Protein AF-A0A7S2LJL0-F1 (afdb_monomer_lite)

Organism: NCBI:txid163516

Sequence (206 aa):
KNEKEADAAIKISSKKSSSSFGRLFRKSRRASNSTKTARKYQDNTVSSTATSTNTAASGSNVRMTDKQALDALLSAERIEEVVGMMMEYPLSAAVQGRACHRLIDLSHSSRHAEDSDEQQESLVRDIGGVRLIVAAMRNFADSEYVQKCACWVLYSFSYKSQLNRHEIISVSGINAIMASIKGHENNENILVSAFGALQNLAYRND

Radius of gyration: 19.78 Å; chains: 1; bounding box: 53×37×69 Å

Structure (mmCIF, N/CA/C/O backbone):
data_AF-A0A7S2LJL0-F1
#
_entry.id   AF-A0A7S2LJL0-F1
#
loop_
_atom_site.group_PDB
_atom_site.id
_atom_site.type_symbol
_atom_site.label_atom_id
_atom_site.label_alt_id
_atom_site.label_comp_id
_atom_site.label_asym_id
_atom_site.label_entity_id
_atom_site.label_seq_id
_atom_site.pdbx_PDB_ins_code
_atom_site.Cartn_x
_atom_site.Cartn_y
_atom_site.Cartn_z
_atom_site.occupancy
_atom_site.B_iso_or_equiv
_atom_site.auth_seq_id
_atom_site.auth_comp_id
_atom_site.auth_asym_id
_atom_site.auth_atom_id
_atom_site.pdbx_PDB_model_num
ATOM 1 N N . LYS A 1 1 ? 34.272 6.780 -39.621 1.00 47.66 1 LYS A N 1
ATOM 2 C CA . LYS A 1 1 ? 33.532 7.997 -39.196 1.00 47.66 1 LYS A CA 1
ATOM 3 C C . LYS A 1 1 ? 32.179 7.690 -38.537 1.00 47.66 1 LYS A C 1
ATOM 5 O O . LYS A 1 1 ? 31.645 8.602 -37.933 1.00 47.66 1 LYS A O 1
ATOM 10 N N . ASN A 1 2 ? 31.698 6.437 -38.529 1.00 42.38 2 ASN A N 1
ATOM 11 C CA . ASN A 1 2 ? 30.319 6.116 -38.126 1.00 42.38 2 ASN A CA 1
ATOM 12 C C . ASN A 1 2 ? 30.173 5.418 -36.755 1.00 42.38 2 ASN A C 1
ATOM 14 O O . ASN A 1 2 ? 29.065 5.056 -36.393 1.00 42.38 2 ASN A O 1
ATOM 18 N N . GLU A 1 3 ? 31.244 5.250 -35.970 1.00 37.00 3 GLU A N 1
ATOM 19 C CA . GLU A 1 3 ? 31.142 4.713 -34.593 1.00 37.00 3 GLU A CA 1
ATOM 20 C C . GLU A 1 3 ? 31.111 5.806 -33.515 1.00 37.00 3 GLU A C 1
ATOM 22 O O . GLU A 1 3 ? 30.545 5.606 -32.448 1.00 37.00 3 GLU A O 1
ATOM 27 N N . LYS A 1 4 ? 31.635 7.008 -33.795 1.00 45.31 4 LYS A N 1
ATOM 28 C CA . LYS A 1 4 ? 31.638 8.112 -32.815 1.00 45.31 4 LYS A CA 1
ATOM 29 C C . LYS A 1 4 ? 30.307 8.869 -32.715 1.00 45.31 4 LYS A C 1
ATOM 31 O O . LYS A 1 4 ? 30.102 9.583 -31.739 1.00 45.31 4 LYS A O 1
ATOM 36 N N . GLU A 1 5 ? 29.405 8.712 -33.685 1.00 39.12 5 GLU A N 1
ATOM 37 C CA . GLU A 1 5 ? 28.068 9.329 -33.650 1.00 39.12 5 GLU A CA 1
ATOM 38 C C . GLU A 1 5 ? 27.032 8.465 -32.907 1.00 39.12 5 GLU A C 1
ATOM 40 O O . GLU A 1 5 ? 26.109 9.014 -32.308 1.00 39.12 5 GLU A O 1
ATOM 45 N N . ALA A 1 6 ? 27.227 7.141 -32.831 1.00 39.53 6 ALA A N 1
ATOM 46 C CA . ALA A 1 6 ? 26.365 6.253 -32.044 1.00 39.53 6 ALA A CA 1
ATOM 47 C C . ALA A 1 6 ? 26.557 6.455 -30.525 1.00 39.53 6 ALA A C 1
ATOM 49 O O . ALA A 1 6 ? 25.582 6.546 -29.777 1.00 39.53 6 ALA A O 1
ATOM 50 N N . ASP A 1 7 ? 27.800 6.657 -30.075 1.00 37.31 7 ASP A N 1
ATOM 51 C CA . ASP A 1 7 ? 28.107 6.941 -28.665 1.00 37.31 7 ASP A CA 1
ATOM 52 C C . ASP A 1 7 ? 27.623 8.325 -28.199 1.00 37.31 7 ASP A C 1
ATOM 54 O O . ASP A 1 7 ? 27.322 8.529 -27.018 1.00 37.31 7 ASP A O 1
ATOM 58 N N . ALA A 1 8 ? 27.486 9.287 -29.118 1.00 40.69 8 ALA A N 1
ATOM 59 C CA . ALA A 1 8 ? 26.924 10.598 -28.805 1.00 40.69 8 ALA A CA 1
ATOM 60 C C . ALA A 1 8 ? 25.399 10.538 -28.583 1.00 40.69 8 ALA A C 1
ATOM 62 O O . ALA A 1 8 ? 24.879 11.275 -27.742 1.00 40.69 8 ALA A O 1
ATOM 63 N N . ALA A 1 9 ? 24.692 9.625 -29.259 1.00 36.72 9 ALA A N 1
ATOM 64 C CA . ALA A 1 9 ? 23.254 9.419 -29.071 1.00 36.72 9 ALA A CA 1
ATOM 65 C C . ALA A 1 9 ? 22.930 8.690 -27.750 1.00 36.72 9 ALA A C 1
ATOM 67 O O . ALA A 1 9 ? 21.958 9.032 -27.074 1.00 36.72 9 ALA A O 1
ATOM 68 N N . ILE A 1 10 ? 23.787 7.761 -27.311 1.00 39.12 10 ILE A N 1
ATOM 69 C CA . ILE A 1 10 ? 23.605 7.025 -26.045 1.00 39.12 10 ILE A CA 1
ATOM 70 C C . ILE A 1 10 ? 23.859 7.932 -24.825 1.00 39.12 10 ILE A C 1
ATOM 72 O O . ILE A 1 10 ? 23.203 7.800 -23.788 1.00 39.12 10 ILE A O 1
ATOM 76 N N . LYS A 1 11 ? 24.726 8.944 -24.954 1.00 34.12 11 LYS A N 1
ATOM 77 C CA . LYS A 1 11 ? 25.055 9.870 -23.854 1.00 34.12 11 LYS A CA 1
ATOM 78 C C . LYS A 1 11 ? 24.004 10.959 -23.591 1.00 34.12 11 LYS A C 1
ATOM 80 O O . LYS A 1 11 ? 24.077 11.637 -22.565 1.00 34.12 11 LYS A O 1
ATOM 85 N N . ILE A 1 12 ? 23.006 11.115 -24.466 1.00 35.81 12 ILE A N 1
ATOM 86 C CA . ILE A 1 12 ? 21.887 12.056 -24.264 1.00 35.81 12 ILE A CA 1
ATOM 87 C C . ILE A 1 12 ? 20.729 11.400 -23.479 1.00 35.81 12 ILE A C 1
ATOM 89 O O . ILE A 1 12 ? 19.965 12.107 -22.824 1.00 35.81 12 ILE A O 1
ATOM 93 N N . SER A 1 13 ? 20.667 10.063 -23.416 1.00 34.38 13 SER A N 1
ATOM 94 C CA . SER A 1 13 ? 19.657 9.316 -22.641 1.00 34.38 13 SER A CA 1
ATOM 95 C C . SER A 1 13 ? 19.991 9.178 -21.140 1.00 34.38 13 SER A C 1
ATOM 97 O O . SER A 1 13 ? 19.104 8.997 -20.309 1.00 34.38 13 SER A O 1
ATOM 99 N N . SER A 1 14 ? 21.258 9.352 -20.729 1.00 31.39 14 SER A N 1
ATOM 100 C CA . SER A 1 14 ? 21.680 9.150 -19.326 1.00 31.39 14 SER A CA 1
ATOM 101 C C . SER A 1 14 ? 21.590 10.394 -18.426 1.00 31.39 14 SER A C 1
ATOM 103 O O . SER A 1 14 ? 22.076 10.382 -17.287 1.00 31.39 14 SER A O 1
ATOM 105 N N . LYS A 1 15 ? 20.970 11.491 -18.880 1.00 32.19 15 LYS A N 1
ATOM 106 C CA . LYS A 1 15 ? 20.625 12.590 -17.971 1.00 32.19 15 LYS A CA 1
ATOM 107 C C . LYS A 1 15 ? 19.438 12.145 -17.135 1.00 32.19 15 LYS A C 1
ATOM 109 O O . LYS A 1 15 ? 18.298 12.335 -17.544 1.00 32.19 15 LYS A O 1
ATOM 114 N N . LYS A 1 16 ? 19.747 11.567 -15.964 1.00 41.00 16 LYS A N 1
ATOM 115 C CA . LYS A 1 16 ? 18.849 11.355 -14.819 1.00 41.00 16 LYS A CA 1
ATOM 116 C C . LYS A 1 16 ? 17.697 12.354 -14.897 1.00 41.00 16 LYS A C 1
ATOM 118 O O . LYS A 1 16 ? 17.865 13.528 -14.550 1.00 41.00 16 LYS A O 1
ATOM 123 N N . SER A 1 17 ? 16.548 11.876 -15.376 1.00 35.47 17 SER A N 1
ATOM 124 C CA . SER A 1 17 ? 15.266 12.543 -15.217 1.00 35.47 17 SER A CA 1
ATOM 125 C C . SER A 1 17 ? 15.051 12.643 -13.714 1.00 35.47 17 SER A C 1
ATOM 127 O O . SER A 1 17 ? 14.511 11.755 -13.064 1.00 35.47 17 SER A O 1
ATOM 129 N N . SER A 1 18 ? 15.578 13.713 -13.120 1.00 41.94 18 SER A N 1
ATOM 130 C CA . SER A 1 18 ? 15.132 14.195 -11.825 1.00 41.94 18 SER A CA 1
ATOM 131 C C . SER A 1 18 ? 13.698 14.643 -12.061 1.00 41.94 18 SER A C 1
ATOM 133 O O . SER A 1 18 ? 13.436 15.806 -12.389 1.00 41.94 18 SER A O 1
ATOM 135 N N . SER A 1 19 ? 12.792 13.662 -12.040 1.00 42.19 19 SER A N 1
ATOM 136 C CA . SER A 1 19 ? 11.413 13.822 -12.464 1.00 42.19 19 SER A CA 1
ATOM 137 C C . SER A 1 19 ? 10.851 15.058 -11.774 1.00 42.19 19 SER A C 1
ATOM 139 O O . SER A 1 19 ? 11.074 15.294 -10.581 1.00 42.19 19 SER A O 1
ATOM 141 N N . SER A 1 20 ? 10.190 15.915 -12.548 1.00 38.25 20 SER A N 1
ATOM 142 C CA . SER A 1 20 ? 9.528 17.117 -12.030 1.00 38.25 20 SER A CA 1
ATOM 143 C C . SER A 1 20 ? 8.669 16.786 -10.793 1.00 38.25 20 SER A C 1
ATOM 145 O O . SER A 1 20 ? 8.631 17.546 -9.826 1.00 38.25 20 SER A O 1
ATOM 147 N N . PHE A 1 21 ? 8.130 15.562 -10.754 1.00 41.09 21 PHE A N 1
ATOM 148 C CA . PHE A 1 21 ? 7.442 14.939 -9.625 1.00 41.09 21 PHE A CA 1
ATOM 149 C C . PHE A 1 21 ? 8.285 14.842 -8.348 1.00 41.09 21 PHE A C 1
ATOM 151 O O . PHE A 1 21 ? 7.855 15.322 -7.301 1.00 41.09 21 PHE A O 1
ATOM 158 N N . GLY A 1 22 ? 9.518 14.326 -8.404 1.00 38.66 22 GLY A N 1
ATOM 159 C CA . GLY A 1 22 ? 10.413 14.301 -7.240 1.00 38.66 22 GLY A CA 1
ATOM 160 C C . GLY A 1 22 ? 10.692 15.698 -6.667 1.00 38.66 22 GLY A C 1
ATOM 161 O O . GLY A 1 22 ? 10.871 15.851 -5.457 1.00 38.66 22 GLY A O 1
ATOM 162 N N . ARG A 1 23 ? 10.673 16.742 -7.510 1.00 41.75 23 ARG A N 1
ATOM 163 C CA . ARG A 1 23 ? 10.793 18.149 -7.086 1.00 41.75 23 ARG A CA 1
ATOM 164 C C . ARG A 1 23 ? 9.495 18.712 -6.499 1.00 41.75 23 ARG A C 1
ATOM 166 O O . ARG A 1 23 ? 9.577 19.373 -5.464 1.00 41.75 23 ARG A O 1
ATOM 173 N N . LEU A 1 24 ? 8.332 18.414 -7.082 1.00 37.72 24 LEU A N 1
ATOM 174 C CA . LEU A 1 24 ? 7.013 18.776 -6.538 1.00 37.72 24 LEU A CA 1
ATOM 175 C C . LEU A 1 24 ? 6.818 18.205 -5.123 1.00 37.72 24 LEU A C 1
ATOM 177 O O . LEU A 1 24 ? 6.495 18.942 -4.189 1.00 37.72 24 LEU A O 1
ATOM 181 N N . PHE A 1 25 ? 7.163 16.932 -4.917 1.00 42.53 25 PHE A N 1
ATOM 182 C CA . PHE A 1 25 ? 7.053 16.289 -3.606 1.00 42.53 25 PHE A CA 1
ATOM 183 C C . PHE A 1 25 ? 8.175 16.685 -2.630 1.00 42.53 25 PHE A C 1
ATOM 185 O O . PHE A 1 25 ? 7.912 16.807 -1.434 1.00 42.53 25 PHE A O 1
ATOM 192 N N . ARG A 1 26 ? 9.401 17.002 -3.092 1.00 42.88 26 ARG A N 1
ATOM 193 C CA . ARG A 1 26 ? 10.437 17.628 -2.231 1.00 42.88 26 ARG A CA 1
ATOM 194 C C . ARG A 1 26 ? 10.006 19.004 -1.718 1.00 42.88 26 ARG A C 1
ATOM 196 O O . ARG A 1 26 ? 10.300 19.332 -0.569 1.00 42.88 26 ARG A O 1
ATOM 203 N N . LYS A 1 27 ? 9.302 19.795 -2.538 1.00 34.31 27 LYS A N 1
ATOM 204 C CA . LYS A 1 27 ? 8.765 21.105 -2.136 1.00 34.31 27 LYS A CA 1
ATOM 205 C C . LYS A 1 27 ? 7.639 20.940 -1.108 1.00 34.31 27 LYS A C 1
ATOM 207 O O . LYS A 1 27 ? 7.653 21.634 -0.095 1.00 34.31 27 LYS A O 1
ATOM 212 N N . SER A 1 28 ? 6.775 19.933 -1.280 1.00 33.66 28 SER A N 1
ATOM 213 C CA . SER A 1 28 ? 5.787 19.535 -0.263 1.00 33.66 28 SER A CA 1
ATOM 214 C C . SER A 1 28 ? 6.431 18.995 1.025 1.00 33.66 28 SER A C 1
ATOM 216 O O . SER A 1 28 ? 5.872 19.170 2.104 1.00 33.66 28 SER A O 1
ATOM 218 N N . ARG A 1 29 ? 7.631 18.394 0.958 1.00 36.72 29 ARG A N 1
ATOM 219 C CA . ARG A 1 29 ? 8.386 17.881 2.122 1.00 36.72 29 ARG A CA 1
ATOM 220 C C . ARG A 1 29 ? 8.845 18.987 3.078 1.00 36.72 29 ARG A C 1
ATOM 222 O O . ARG A 1 29 ? 8.837 18.765 4.281 1.00 36.72 29 ARG A O 1
ATOM 229 N N . ARG A 1 30 ? 9.186 20.184 2.573 1.00 34.38 30 ARG A N 1
ATOM 230 C CA . ARG A 1 30 ? 9.491 21.361 3.423 1.00 34.38 30 ARG A CA 1
ATOM 231 C C . ARG A 1 30 ? 8.250 21.934 4.120 1.00 34.38 30 ARG A C 1
ATOM 233 O O . ARG A 1 30 ? 8.399 22.583 5.146 1.00 34.38 30 ARG A O 1
ATOM 240 N N . ALA A 1 31 ? 7.052 21.672 3.594 1.00 34.25 31 ALA A N 1
ATOM 241 C CA . ALA A 1 31 ? 5.780 22.055 4.213 1.00 34.25 31 ALA A CA 1
ATOM 242 C C . ALA A 1 31 ? 5.161 20.935 5.079 1.00 34.25 31 ALA A C 1
ATOM 244 O O . ALA A 1 31 ? 4.268 21.196 5.889 1.00 34.25 31 ALA A O 1
ATOM 245 N N . SER A 1 32 ? 5.635 19.691 4.933 1.00 37.81 32 SER A N 1
AT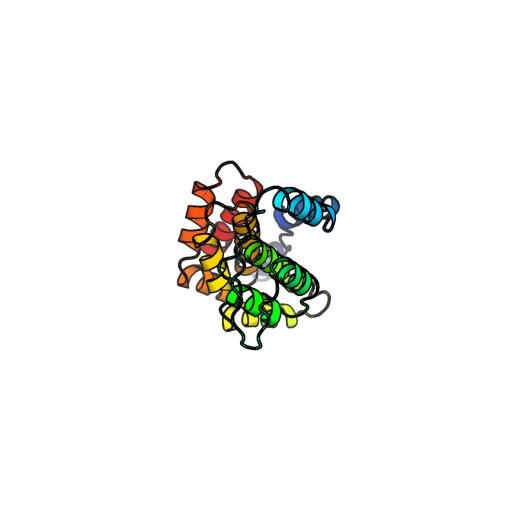OM 246 C CA . SER A 1 32 ? 5.142 18.530 5.672 1.00 37.81 32 SER A CA 1
ATOM 247 C C . SER A 1 32 ? 5.665 18.543 7.104 1.00 37.81 32 SER A C 1
ATOM 249 O O . SER A 1 32 ? 6.680 17.937 7.446 1.00 37.81 32 SER A O 1
ATOM 251 N N . ASN A 1 33 ? 4.918 19.240 7.956 1.00 37.81 33 ASN A N 1
ATOM 252 C CA . ASN A 1 33 ? 4.920 19.062 9.397 1.00 37.81 33 ASN A CA 1
ATOM 253 C C . ASN A 1 33 ? 4.560 17.601 9.737 1.00 37.81 33 ASN A C 1
ATOM 255 O O . ASN A 1 33 ? 3.412 17.313 10.069 1.00 37.81 33 ASN A O 1
ATOM 259 N N . SER A 1 34 ? 5.541 16.694 9.685 1.00 39.59 34 SER A N 1
ATOM 260 C CA . SER A 1 34 ? 5.428 15.273 10.068 1.00 39.59 34 SER A CA 1
ATOM 261 C C . SER A 1 34 ? 4.751 15.074 11.442 1.00 39.59 34 SER A C 1
ATOM 263 O O . SER A 1 34 ? 4.084 14.073 11.682 1.00 39.59 34 SER A O 1
ATOM 265 N N . THR A 1 35 ? 4.818 16.089 12.312 1.00 42.12 35 THR A N 1
ATOM 266 C CA . THR A 1 35 ? 4.188 16.129 13.638 1.00 42.12 35 THR A CA 1
ATOM 267 C C . THR A 1 35 ? 2.813 16.816 13.693 1.00 42.12 35 THR A C 1
ATOM 269 O O . THR A 1 35 ? 2.033 16.509 14.593 1.00 42.12 35 THR A O 1
ATOM 272 N N . LYS A 1 36 ? 2.455 17.720 12.762 1.00 36.50 36 LYS A N 1
ATOM 273 C CA . LYS A 1 36 ? 1.156 18.438 12.810 1.00 36.50 36 LYS A CA 1
ATOM 274 C C . LYS A 1 36 ? 0.035 17.699 12.088 1.00 36.50 36 LYS A C 1
ATOM 276 O O . LYS A 1 36 ? -1.094 17.743 12.559 1.00 36.50 36 LYS A O 1
ATOM 281 N N . THR A 1 37 ? 0.316 16.997 10.990 1.00 37.81 37 THR A N 1
ATOM 282 C CA . THR A 1 37 ? -0.704 16.185 10.297 1.00 37.81 37 THR A CA 1
ATOM 283 C C . THR A 1 37 ? -1.094 14.950 11.112 1.00 37.81 37 THR A C 1
ATOM 285 O O . THR A 1 37 ? -2.257 14.565 11.090 1.00 37.81 37 THR A O 1
ATOM 288 N N . ALA A 1 38 ? -0.161 14.391 11.896 1.00 33.62 38 ALA A N 1
ATOM 289 C CA . ALA A 1 38 ? -0.438 13.324 12.862 1.00 33.62 38 ALA A CA 1
ATOM 290 C C . ALA A 1 38 ? -1.302 13.812 14.043 1.00 33.62 38 ALA A C 1
ATOM 292 O O . ALA A 1 38 ? -2.280 13.156 14.392 1.00 33.62 38 ALA A O 1
ATOM 293 N N . ARG A 1 39 ? -1.010 15.002 14.596 1.00 32.19 39 ARG A N 1
ATOM 294 C CA . ARG A 1 39 ? -1.846 15.629 15.640 1.00 32.19 39 ARG A CA 1
ATOM 295 C C . ARG A 1 39 ? -3.250 15.968 15.147 1.00 32.19 39 ARG A C 1
ATOM 297 O O . ARG A 1 39 ? -4.215 15.638 15.816 1.00 32.19 39 ARG A O 1
ATOM 304 N N . LYS A 1 40 ? -3.385 16.526 13.940 1.00 36.47 40 LYS A N 1
ATOM 305 C CA . LYS A 1 40 ? -4.697 16.900 13.385 1.00 36.47 40 LYS A CA 1
ATOM 306 C C . LYS A 1 40 ? -5.626 15.692 13.166 1.00 36.47 40 LYS A C 1
ATOM 308 O O . LYS A 1 40 ? -6.839 15.854 13.205 1.00 36.47 40 LYS A O 1
ATOM 313 N N . TYR A 1 41 ? -5.070 14.493 12.963 1.00 33.31 41 TYR A N 1
ATOM 314 C CA . TYR A 1 41 ? -5.843 13.249 12.873 1.00 33.31 41 TYR A CA 1
ATOM 315 C C . TYR A 1 41 ? -6.176 12.656 14.258 1.00 33.31 41 TYR A C 1
ATOM 317 O O . TYR A 1 41 ? -7.271 12.129 14.434 1.00 33.31 41 TYR A O 1
ATOM 325 N N . GLN A 1 42 ? -5.285 12.788 15.255 1.00 39.94 42 GLN A N 1
ATOM 326 C CA . GLN A 1 42 ? -5.587 12.449 16.658 1.00 39.94 42 GLN A CA 1
ATOM 327 C C . GLN A 1 42 ? -6.687 13.355 17.237 1.00 39.94 42 GLN A C 1
ATOM 329 O O . GLN A 1 42 ? -7.623 12.856 17.852 1.00 39.94 42 GLN A O 1
ATOM 334 N N . ASP A 1 43 ? -6.638 14.661 16.969 1.00 35.44 43 ASP A N 1
ATOM 335 C CA . ASP A 1 43 ? -7.596 15.622 17.531 1.00 35.44 43 ASP A CA 1
ATOM 336 C C . ASP A 1 43 ? -9.009 15.482 16.926 1.00 35.44 43 ASP A C 1
ATOM 338 O O . ASP A 1 43 ? -9.999 15.660 17.632 1.00 35.44 43 ASP A O 1
ATOM 342 N N . ASN A 1 44 ? -9.133 15.091 15.648 1.00 35.09 44 ASN A N 1
ATOM 343 C CA . ASN A 1 44 ? -10.441 14.899 14.998 1.00 35.09 44 ASN A CA 1
ATOM 344 C C . ASN A 1 44 ? -11.092 13.527 15.266 1.00 35.09 44 ASN A C 1
ATOM 346 O O . ASN A 1 44 ? -12.300 13.395 15.087 1.00 35.09 44 ASN A O 1
ATOM 350 N N . THR A 1 45 ? -10.335 12.503 15.679 1.00 38.47 45 THR A N 1
ATOM 351 C CA . THR A 1 45 ? -10.871 11.138 15.892 1.00 38.47 45 THR A CA 1
ATOM 352 C C . THR A 1 45 ? -11.306 10.876 17.334 1.00 38.47 45 THR A C 1
ATOM 354 O O . THR A 1 45 ? -12.256 10.128 17.554 1.00 38.47 45 THR A O 1
ATOM 357 N N . VAL A 1 46 ? -10.709 11.556 18.320 1.00 40.09 46 VAL A N 1
ATOM 358 C CA . VAL A 1 46 ? -11.084 11.410 19.742 1.00 40.09 46 VAL A CA 1
ATOM 359 C C . VAL A 1 46 ? -12.463 12.026 20.056 1.00 40.09 46 VAL A C 1
ATOM 361 O O . VAL A 1 46 ? -13.058 11.696 21.076 1.00 40.09 46 VAL A O 1
ATOM 364 N N . SER A 1 47 ? -13.034 12.848 19.164 1.00 37.84 47 SER A N 1
ATOM 365 C CA . SER A 1 47 ? -14.377 13.425 19.360 1.00 37.84 47 SER A CA 1
ATOM 366 C C . SER A 1 47 ? -15.555 12.541 18.924 1.00 37.84 47 SER A C 1
ATOM 368 O O . SER A 1 47 ? -16.681 12.871 19.285 1.00 37.84 47 SER A O 1
ATOM 370 N N . SER A 1 48 ? -15.365 11.450 18.163 1.00 37.44 48 SER A N 1
ATOM 371 C CA . SER A 1 48 ? -16.513 10.791 17.496 1.00 37.44 48 SER A CA 1
ATOM 372 C C . SER A 1 48 ? -16.733 9.301 17.774 1.00 37.44 48 SER A C 1
ATOM 374 O O . SER A 1 48 ? -17.708 8.742 17.286 1.00 37.44 48 SER A O 1
ATOM 376 N N . THR A 1 49 ? -15.928 8.642 18.609 1.00 34.91 49 THR A N 1
ATOM 377 C CA . THR A 1 49 ? -16.190 7.235 18.978 1.00 34.91 49 THR A CA 1
ATOM 378 C C . THR A 1 49 ? -16.017 6.994 20.472 1.00 34.91 49 THR A C 1
ATOM 380 O O . THR A 1 49 ? -15.129 6.267 20.911 1.00 34.91 49 THR A O 1
ATOM 383 N N . ALA A 1 50 ? -16.894 7.607 21.266 1.00 35.06 50 ALA A N 1
ATOM 384 C CA . ALA A 1 50 ? -17.192 7.152 22.617 1.00 35.06 50 ALA A CA 1
ATOM 385 C C . ALA A 1 50 ? -18.491 6.338 22.579 1.00 35.06 50 ALA A C 1
ATOM 387 O O . ALA A 1 50 ? -19.583 6.859 22.796 1.00 35.06 50 ALA A O 1
ATOM 388 N N . THR A 1 51 ? -18.392 5.044 22.288 1.00 30.77 51 THR A N 1
ATOM 389 C CA . THR A 1 51 ? -19.421 4.094 22.723 1.00 30.77 51 THR A CA 1
ATOM 390 C C . THR A 1 51 ? -18.744 2.788 23.098 1.00 30.77 51 THR A C 1
ATOM 392 O O . THR A 1 51 ? -18.430 1.941 22.268 1.00 30.77 51 THR A O 1
ATOM 395 N N . SER A 1 52 ? -18.450 2.698 24.390 1.00 41.84 52 SER A N 1
ATOM 396 C CA . SER A 1 52 ? -17.971 1.515 25.083 1.00 41.84 52 SER A CA 1
ATOM 397 C C . SER A 1 52 ? -18.973 0.371 24.978 1.00 41.84 52 SER A C 1
ATOM 399 O O . SER A 1 52 ? -20.138 0.552 25.321 1.00 41.84 52 SER A O 1
ATOM 401 N N . THR A 1 53 ? -18.488 -0.835 24.698 1.00 32.91 53 THR A N 1
ATOM 402 C CA . THR A 1 53 ? -19.039 -2.047 25.316 1.00 32.91 53 THR A CA 1
ATOM 403 C C . THR A 1 53 ? -17.888 -2.935 25.769 1.00 32.91 53 THR A C 1
ATOM 405 O O . THR A 1 53 ? -17.266 -3.642 24.979 1.00 32.91 53 THR A O 1
ATOM 408 N N . ASN A 1 54 ? -17.604 -2.847 27.069 1.00 38.50 54 ASN A N 1
ATOM 409 C CA . ASN A 1 54 ? -16.798 -3.798 27.820 1.00 38.50 54 ASN A CA 1
ATOM 410 C C . ASN A 1 54 ? -17.548 -5.129 27.924 1.00 38.50 54 ASN A C 1
ATOM 412 O O . ASN A 1 54 ? -18.626 -5.167 28.512 1.00 38.50 54 ASN A O 1
ATOM 416 N N . THR A 1 55 ? -16.916 -6.219 27.503 1.00 34.16 55 THR A N 1
ATOM 417 C CA . THR A 1 55 ? -17.123 -7.537 28.114 1.00 34.16 55 THR A CA 1
ATOM 418 C C . THR A 1 55 ? -15.785 -8.256 28.175 1.00 34.16 55 THR A C 1
ATOM 420 O O . THR A 1 55 ? -15.159 -8.527 27.154 1.00 34.16 55 THR A O 1
ATOM 423 N N . ALA A 1 56 ? -15.345 -8.504 29.405 1.00 41.94 56 ALA A N 1
ATOM 424 C CA . ALA A 1 56 ? -14.131 -9.219 29.746 1.00 41.94 56 ALA A CA 1
ATOM 425 C C . ALA A 1 56 ? -14.247 -10.712 29.403 1.00 41.94 56 ALA A C 1
ATOM 427 O O . ALA A 1 56 ? -15.233 -11.352 29.761 1.00 41.94 56 ALA A O 1
ATOM 428 N N . ALA A 1 57 ? -13.199 -11.276 28.802 1.00 37.03 57 ALA A N 1
ATOM 429 C CA . ALA A 1 57 ? -12.890 -12.697 28.897 1.00 37.03 57 ALA A CA 1
ATOM 430 C C . ALA A 1 57 ? -11.370 -12.898 28.825 1.00 37.03 57 ALA A C 1
ATOM 432 O O . ALA A 1 57 ? -10.674 -12.308 28.004 1.00 37.03 57 ALA A O 1
ATOM 433 N N . SER A 1 58 ? -10.892 -13.696 29.771 1.00 42.81 58 SER A N 1
ATOM 434 C CA . SER A 1 58 ? -9.502 -13.963 30.116 1.00 42.81 58 SER A CA 1
ATOM 435 C C . SER A 1 58 ? -8.792 -14.810 29.054 1.00 42.81 58 SER A C 1
ATOM 437 O O . SER A 1 58 ? -9.331 -15.816 28.599 1.00 42.81 58 SER A O 1
ATOM 439 N N . GLY A 1 59 ? -7.573 -14.413 28.695 1.00 37.56 59 GLY A N 1
ATOM 440 C CA . GLY A 1 59 ? -6.687 -15.112 27.765 1.00 37.56 59 GLY A CA 1
ATOM 441 C C . GLY A 1 59 ? -5.567 -14.170 27.337 1.00 37.56 59 GLY A C 1
ATOM 442 O O . GLY A 1 59 ? -5.793 -13.225 26.591 1.00 37.56 59 GLY A O 1
ATOM 443 N N . SER A 1 60 ? -4.371 -14.373 27.881 1.00 45.97 60 SER A N 1
ATOM 444 C CA . SER A 1 60 ? -3.188 -13.522 27.737 1.00 45.97 60 SER A CA 1
ATOM 445 C C . SER A 1 60 ? -2.720 -13.367 26.284 1.00 45.97 60 SER A C 1
ATOM 447 O O . SER A 1 60 ? -1.867 -14.109 25.807 1.00 45.97 60 SER A O 1
ATOM 449 N N . ASN A 1 61 ? -3.273 -12.366 25.608 1.00 42.94 61 ASN A N 1
ATOM 450 C CA . ASN A 1 61 ? -2.636 -11.587 24.554 1.00 42.94 61 ASN A CA 1
ATOM 451 C C . ASN A 1 61 ? -3.388 -10.256 24.520 1.00 42.94 61 ASN A C 1
ATOM 453 O O . ASN A 1 61 ? -4.456 -10.148 23.917 1.00 42.94 61 ASN A O 1
ATOM 457 N N . VAL A 1 62 ? -2.903 -9.261 25.270 1.00 55.25 62 VAL A N 1
ATOM 458 C CA . VAL A 1 62 ? -3.503 -7.922 25.252 1.00 55.25 62 VAL A CA 1
ATOM 459 C C . VAL A 1 62 ? -3.232 -7.351 23.866 1.00 55.25 62 VAL A C 1
ATOM 461 O O . VAL A 1 62 ? -2.165 -6.796 23.620 1.00 55.25 62 VAL A O 1
ATOM 464 N N . ARG A 1 63 ? -4.180 -7.551 22.945 1.00 62.31 63 ARG A N 1
ATOM 465 C CA . ARG A 1 63 ? -4.164 -6.945 21.615 1.00 62.31 63 ARG A CA 1
ATOM 466 C C . ARG A 1 63 ? -3.935 -5.450 21.812 1.00 62.31 63 ARG A C 1
ATOM 468 O O . ARG A 1 63 ? -4.682 -4.818 22.563 1.00 62.31 63 ARG A O 1
ATOM 475 N N . MET A 1 64 ? -2.872 -4.910 21.215 1.00 69.06 64 MET A N 1
ATOM 476 C CA . MET A 1 64 ? -2.523 -3.503 21.414 1.00 69.06 64 MET A CA 1
ATOM 477 C C . MET A 1 64 ? -3.706 -2.625 20.988 1.00 69.06 64 MET A C 1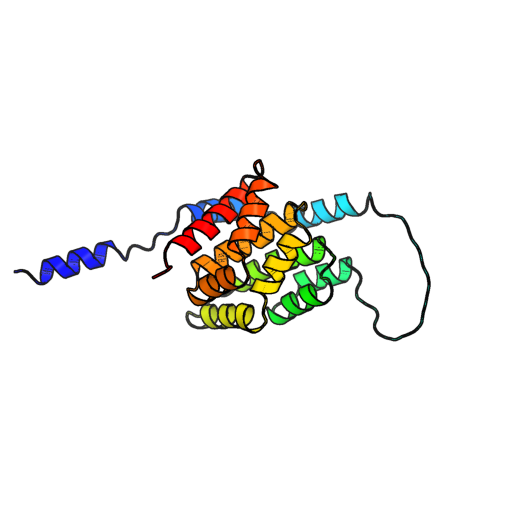
ATOM 479 O O . MET A 1 64 ? -4.418 -2.936 20.029 1.00 69.06 64 MET A O 1
ATOM 483 N N . THR A 1 65 ? -3.933 -1.529 21.702 1.00 85.31 65 THR A N 1
ATOM 484 C CA . THR A 1 65 ? -4.913 -0.518 21.279 1.00 85.31 65 THR A CA 1
ATOM 485 C C . THR A 1 65 ? -4.467 0.141 19.970 1.00 85.31 65 THR A C 1
ATOM 487 O O . THR A 1 65 ? -3.270 0.210 19.697 1.00 85.31 65 THR A O 1
ATOM 490 N N . ASP A 1 66 ? -5.393 0.709 19.191 1.00 78.31 66 ASP A N 1
ATOM 491 C CA . ASP A 1 66 ? -5.062 1.432 17.950 1.00 78.31 66 ASP A CA 1
ATOM 492 C C . ASP A 1 66 ? -4.001 2.524 18.170 1.00 78.31 66 ASP A C 1
ATOM 494 O O . ASP A 1 66 ? -3.126 2.725 17.334 1.00 78.31 66 ASP A O 1
ATOM 498 N N . LYS A 1 67 ? -4.010 3.189 19.332 1.00 85.19 67 LYS A N 1
ATOM 499 C CA . LYS A 1 67 ? -2.979 4.169 19.696 1.00 85.19 67 LYS A CA 1
ATOM 500 C C . LYS A 1 67 ? -1.598 3.525 19.837 1.00 85.19 67 LYS A C 1
ATOM 502 O O . LYS A 1 67 ? -0.639 4.020 19.258 1.00 85.19 67 LYS A O 1
ATOM 507 N N . GLN A 1 68 ? -1.507 2.418 20.570 1.00 88.25 68 GLN A N 1
ATOM 508 C CA . GLN A 1 68 ? -0.253 1.678 20.735 1.00 88.25 68 GLN A CA 1
ATOM 509 C C . GLN A 1 68 ? 0.241 1.105 19.401 1.00 88.25 68 GLN A C 1
ATOM 511 O O . GLN A 1 68 ? 1.435 1.156 19.127 1.00 88.25 68 GLN A O 1
ATOM 516 N N . ALA A 1 69 ? -0.670 0.638 18.543 1.00 88.25 69 ALA A N 1
ATOM 517 C CA . ALA A 1 69 ? -0.346 0.180 17.197 1.00 88.25 69 ALA A CA 1
ATOM 518 C C . ALA A 1 69 ? 0.235 1.308 16.322 1.00 88.25 69 ALA A C 1
ATOM 520 O O . ALA A 1 69 ? 1.213 1.109 15.601 1.00 88.25 69 ALA A O 1
ATOM 521 N N . LEU A 1 70 ? -0.332 2.515 16.403 1.00 90.56 70 LEU A N 1
ATOM 522 C CA . LEU A 1 70 ? 0.179 3.690 15.692 1.00 90.56 70 LEU A CA 1
ATOM 523 C C . LEU A 1 70 ? 1.545 4.150 16.221 1.00 90.56 70 LEU A C 1
ATOM 525 O O . LEU A 1 70 ? 2.405 4.523 15.420 1.00 90.56 70 LEU A O 1
ATOM 529 N N . ASP A 1 71 ? 1.752 4.102 17.539 1.00 90.19 71 ASP A N 1
ATOM 530 C CA . ASP A 1 71 ? 3.040 4.409 18.171 1.00 90.19 71 ASP A CA 1
ATOM 531 C C . ASP A 1 71 ? 4.107 3.370 17.779 1.00 90.19 71 ASP A C 1
ATOM 533 O O . ASP A 1 71 ? 5.222 3.743 17.412 1.00 90.19 71 ASP A O 1
ATOM 537 N N . ALA A 1 72 ? 3.749 2.083 17.724 1.00 91.38 72 ALA A N 1
ATOM 538 C CA . ALA A 1 72 ? 4.632 1.022 17.238 1.00 91.38 72 ALA A CA 1
ATOM 539 C C . ALA A 1 72 ? 5.029 1.234 15.766 1.00 91.38 72 ALA A C 1
ATOM 541 O O . ALA A 1 72 ? 6.202 1.124 15.413 1.00 91.38 72 ALA A O 1
ATOM 542 N N . LEU A 1 73 ? 4.083 1.630 14.906 1.00 91.38 73 LEU A N 1
ATOM 543 C CA . LEU A 1 73 ? 4.362 1.974 13.505 1.00 91.38 73 LEU A CA 1
ATOM 544 C C . LEU A 1 73 ? 5.267 3.206 13.345 1.00 91.38 73 LEU A C 1
ATOM 546 O O . LEU A 1 73 ? 5.933 3.351 12.320 1.00 91.38 73 LEU A O 1
ATOM 550 N N . LEU A 1 74 ? 5.273 4.126 14.312 1.00 89.12 74 LEU A N 1
ATOM 551 C CA . LEU A 1 74 ? 6.178 5.278 14.314 1.00 89.12 74 LEU A CA 1
ATOM 552 C C . LEU A 1 74 ? 7.620 4.860 14.614 1.00 89.12 74 LEU A C 1
ATOM 554 O O . LEU A 1 74 ? 8.537 5.380 13.976 1.00 89.12 74 LEU A O 1
ATOM 558 N N . SER A 1 75 ? 7.801 3.936 15.558 1.00 89.62 75 SER A N 1
ATOM 559 C CA . SER A 1 75 ? 9.110 3.408 15.947 1.00 89.62 75 SER A CA 1
ATOM 560 C C . SER A 1 75 ? 9.619 2.280 15.052 1.00 89.62 75 SER A C 1
ATOM 562 O O . SER A 1 75 ? 10.806 1.997 15.103 1.00 89.62 75 SER A O 1
ATOM 564 N N . ALA A 1 76 ? 8.764 1.653 14.237 1.00 88.81 76 ALA A N 1
ATOM 565 C CA . ALA A 1 76 ? 9.129 0.490 13.427 1.00 88.81 76 ALA A CA 1
ATOM 566 C C . ALA A 1 76 ? 10.295 0.800 12.483 1.00 88.81 76 ALA A C 1
ATOM 568 O O . ALA A 1 76 ? 10.166 1.657 11.605 1.00 88.81 76 ALA A O 1
ATOM 569 N N . GLU A 1 77 ? 11.425 0.123 12.646 1.00 86.50 77 GLU A N 1
ATOM 570 C CA . GLU A 1 77 ? 12.623 0.322 11.813 1.00 86.50 77 GLU A CA 1
ATOM 571 C C . GLU A 1 77 ? 12.675 -0.672 10.653 1.00 86.50 77 GLU A C 1
ATOM 573 O O . GLU A 1 77 ? 13.341 -0.437 9.642 1.00 86.50 77 GLU A O 1
ATOM 578 N N . ARG A 1 78 ? 11.929 -1.770 10.789 1.00 86.31 78 ARG A N 1
ATOM 579 C CA . ARG A 1 78 ? 11.918 -2.892 9.860 1.00 86.31 78 ARG A CA 1
ATOM 580 C C . ARG A 1 78 ? 10.607 -2.969 9.094 1.00 86.31 78 ARG A C 1
ATOM 582 O O . ARG A 1 78 ? 9.535 -2.644 9.600 1.00 86.31 78 ARG A O 1
ATOM 589 N N . ILE A 1 79 ? 10.690 -3.430 7.852 1.00 87.00 79 ILE A N 1
ATOM 590 C CA . ILE A 1 79 ? 9.528 -3.554 6.966 1.00 87.00 79 ILE A CA 1
ATOM 591 C C . ILE A 1 79 ? 8.597 -4.669 7.459 1.00 87.00 79 ILE A C 1
ATOM 593 O O . ILE A 1 79 ? 7.376 -4.534 7.391 1.00 87.00 79 ILE A O 1
ATOM 597 N N . GLU A 1 80 ? 9.168 -5.741 8.001 1.00 87.50 80 GLU A N 1
ATOM 598 C CA . GLU A 1 80 ? 8.443 -6.895 8.528 1.00 87.50 80 GLU A CA 1
ATOM 599 C C . GLU A 1 80 ? 7.559 -6.514 9.718 1.00 87.50 80 GLU A C 1
ATOM 601 O O . GLU A 1 80 ? 6.441 -7.007 9.826 1.00 87.50 80 GLU A O 1
ATOM 606 N N . GLU A 1 81 ? 8.020 -5.590 10.568 1.00 90.62 81 GLU A N 1
ATOM 607 C CA . GLU A 1 81 ? 7.229 -5.052 11.682 1.00 90.62 81 GLU A CA 1
ATOM 608 C C . GLU A 1 81 ? 6.000 -4.310 11.153 1.00 90.62 81 GLU A C 1
ATOM 610 O O . GLU A 1 81 ? 4.878 -4.552 11.594 1.00 90.62 81 GLU A O 1
ATOM 615 N N . VAL A 1 82 ? 6.189 -3.453 10.146 1.00 92.56 82 VAL A N 1
ATOM 616 C CA . VAL A 1 82 ? 5.093 -2.694 9.532 1.00 92.56 82 VAL A CA 1
ATOM 617 C C . VAL A 1 82 ? 4.074 -3.622 8.872 1.00 92.56 82 VAL A C 1
ATOM 619 O O . VAL A 1 82 ? 2.869 -3.440 9.048 1.00 92.56 82 VAL A O 1
ATOM 622 N N . VAL A 1 83 ? 4.537 -4.637 8.140 1.00 91.25 83 VAL A N 1
ATOM 623 C CA . VAL A 1 83 ? 3.658 -5.628 7.505 1.00 91.25 83 VAL A CA 1
ATOM 624 C C . VAL A 1 83 ? 2.948 -6.503 8.541 1.00 91.25 83 VAL A C 1
ATOM 626 O O . VAL A 1 83 ? 1.754 -6.762 8.389 1.00 91.25 83 VAL A O 1
ATOM 629 N N . GLY A 1 84 ? 3.625 -6.884 9.627 1.00 91.12 84 GLY A N 1
ATOM 630 C CA . GLY A 1 84 ? 3.011 -7.564 10.770 1.00 91.12 84 GLY A CA 1
ATOM 631 C C . GLY A 1 84 ? 1.829 -6.776 11.334 1.00 91.12 84 GLY A C 1
ATOM 632 O O . GLY A 1 84 ? 0.731 -7.316 11.465 1.00 91.12 84 GLY A O 1
ATOM 633 N N . MET A 1 85 ? 2.008 -5.467 11.531 1.00 91.06 85 MET A N 1
ATOM 634 C CA . MET A 1 85 ? 0.933 -4.577 11.983 1.00 91.06 85 MET A CA 1
ATOM 635 C C . MET A 1 85 ? -0.224 -4.492 10.979 1.00 91.06 85 MET A C 1
ATOM 637 O O . MET A 1 85 ? -1.388 -4.464 11.380 1.00 91.06 85 MET A O 1
ATOM 641 N N . MET A 1 86 ? 0.061 -4.489 9.672 1.00 92.56 86 MET A N 1
ATOM 642 C CA . MET A 1 86 ? -0.996 -4.521 8.653 1.00 92.56 86 MET A CA 1
ATOM 643 C C . MET A 1 86 ? -1.818 -5.815 8.707 1.00 92.56 86 MET A C 1
ATOM 645 O O . MET A 1 86 ? -3.023 -5.768 8.456 1.00 92.56 86 MET A O 1
ATOM 649 N N . MET A 1 87 ? -1.195 -6.950 9.040 1.00 91.75 87 MET A N 1
ATOM 650 C CA . MET A 1 87 ? -1.878 -8.242 9.177 1.00 91.75 87 MET A CA 1
ATOM 651 C C . MET A 1 87 ? -2.674 -8.360 10.479 1.00 91.75 87 MET A C 1
ATOM 653 O O . MET A 1 87 ? -3.743 -8.966 10.480 1.00 91.75 87 MET A O 1
ATOM 657 N N . GLU A 1 88 ? -2.188 -7.779 11.576 1.00 91.25 88 GLU A N 1
ATOM 658 C CA . GLU A 1 88 ? -2.866 -7.827 12.878 1.00 91.25 88 GLU A CA 1
ATOM 659 C C . GLU A 1 88 ? -4.068 -6.862 12.957 1.00 91.25 88 GLU A C 1
ATOM 661 O O . GLU A 1 88 ? -5.080 -7.148 13.617 1.00 91.25 88 GLU A O 1
ATOM 666 N N . TYR A 1 89 ? -4.001 -5.744 12.225 1.00 91.38 89 TYR A N 1
ATOM 667 C CA . TYR A 1 89 ? -5.025 -4.692 12.208 1.00 91.38 89 TYR A CA 1
ATOM 668 C C . TYR A 1 89 ? -5.595 -4.426 10.801 1.00 91.38 89 TYR A C 1
ATOM 670 O O . TYR A 1 89 ? -5.595 -3.281 10.336 1.00 91.38 89 TYR A O 1
ATOM 678 N N . PRO A 1 90 ? -6.150 -5.437 10.105 1.00 91.44 90 PRO A N 1
ATOM 679 C CA . PRO A 1 90 ? -6.649 -5.284 8.735 1.00 91.44 90 PRO A CA 1
ATOM 680 C C . PRO A 1 90 ? -7.892 -4.386 8.641 1.00 91.44 90 PRO A C 1
ATOM 682 O O . PRO A 1 90 ? -8.213 -3.892 7.563 1.00 91.44 90 PRO A O 1
ATOM 685 N N . LEU A 1 91 ? -8.585 -4.179 9.768 1.00 91.56 91 LEU A N 1
ATOM 686 C CA . LEU A 1 91 ? -9.834 -3.420 9.868 1.00 91.56 91 LEU A CA 1
ATOM 687 C C . LEU A 1 91 ? -9.673 -2.027 10.511 1.00 91.56 91 LEU A C 1
ATOM 689 O O . LEU A 1 91 ? -10.669 -1.328 10.672 1.00 91.56 91 LEU A O 1
ATOM 693 N N . SER A 1 92 ? -8.447 -1.577 10.810 1.00 92.19 92 SER A N 1
ATOM 694 C CA . SER A 1 92 ? -8.205 -0.200 11.270 1.00 92.19 92 SER A CA 1
ATOM 695 C C . SER A 1 92 ? -7.648 0.670 10.142 1.00 92.19 92 SER A C 1
ATOM 697 O O . SER A 1 92 ? -6.486 0.543 9.753 1.00 92.19 92 SER A O 1
ATOM 699 N N . ALA A 1 93 ? -8.466 1.601 9.639 1.00 91.44 93 ALA A N 1
ATOM 700 C CA . ALA A 1 93 ? -8.064 2.541 8.589 1.00 91.44 93 ALA A CA 1
ATOM 701 C C . ALA A 1 93 ? -6.840 3.379 8.999 1.00 91.44 93 ALA A C 1
ATOM 703 O O . ALA A 1 93 ? -5.958 3.654 8.183 1.00 91.44 93 ALA A O 1
ATOM 704 N N . ALA A 1 94 ? -6.767 3.766 10.278 1.00 91.00 94 ALA A N 1
ATOM 705 C CA . ALA A 1 94 ? -5.654 4.542 10.811 1.00 91.00 94 ALA A CA 1
ATOM 706 C C . ALA A 1 94 ? -4.345 3.744 10.751 1.00 91.00 94 ALA A C 1
ATOM 708 O O . ALA A 1 94 ? -3.342 4.256 10.247 1.00 91.00 94 ALA A O 1
ATOM 709 N N . VAL A 1 95 ? -4.368 2.484 11.205 1.00 92.69 95 VAL A N 1
ATOM 710 C CA . VAL A 1 95 ? -3.191 1.604 11.182 1.00 92.69 95 VAL A CA 1
ATOM 711 C C . VAL A 1 95 ? -2.779 1.295 9.744 1.00 92.69 95 VAL A C 1
ATOM 713 O O . VAL A 1 95 ? -1.609 1.460 9.415 1.00 92.69 95 VAL A O 1
ATOM 716 N N . GLN A 1 96 ? -3.719 0.957 8.854 1.00 94.50 96 GLN A N 1
ATOM 717 C CA . GLN A 1 96 ? -3.409 0.671 7.446 1.00 94.50 96 GLN A CA 1
ATOM 718 C C . GLN A 1 96 ? -2.803 1.876 6.714 1.00 94.50 96 GLN A C 1
ATOM 720 O O . GLN A 1 96 ? -1.778 1.746 6.040 1.00 94.50 96 GLN A O 1
ATOM 725 N N . GLY A 1 97 ? -3.390 3.067 6.871 1.00 91.25 97 GLY A N 1
ATOM 726 C CA . GLY A 1 97 ? -2.868 4.285 6.251 1.00 91.25 97 GLY A CA 1
ATOM 727 C C . GLY A 1 97 ? -1.495 4.672 6.806 1.00 91.25 97 GLY A C 1
ATOM 728 O O . GLY A 1 97 ? -0.584 5.011 6.043 1.00 91.25 97 GLY A O 1
ATOM 729 N N . ARG A 1 98 ? -1.302 4.548 8.129 1.00 93.50 98 ARG A N 1
ATOM 730 C CA . ARG A 1 98 ? -0.014 4.828 8.777 1.00 93.50 98 ARG A CA 1
ATOM 731 C C . ARG A 1 98 ? 1.056 3.823 8.370 1.00 93.50 98 ARG A C 1
ATOM 733 O O . ARG A 1 98 ? 2.182 4.241 8.114 1.00 93.50 98 ARG A O 1
ATOM 740 N N . ALA A 1 99 ? 0.710 2.543 8.279 1.00 93.94 99 ALA A N 1
ATOM 741 C CA . ALA A 1 99 ? 1.611 1.492 7.832 1.00 93.94 99 ALA A CA 1
ATOM 742 C C . ALA A 1 99 ? 2.065 1.744 6.392 1.00 93.94 99 ALA A C 1
ATOM 744 O O . ALA A 1 99 ? 3.266 1.783 6.137 1.00 93.94 99 ALA A O 1
ATOM 745 N N . CYS A 1 100 ? 1.134 2.056 5.481 1.00 93.69 100 CYS A N 1
ATOM 746 C CA . CYS A 1 100 ? 1.472 2.454 4.112 1.00 93.69 100 CYS A CA 1
ATOM 747 C C . CYS A 1 100 ? 2.443 3.643 4.103 1.00 93.69 100 CYS A C 1
ATOM 749 O O . CYS A 1 100 ? 3.471 3.604 3.437 1.00 93.69 100 CYS A O 1
ATOM 751 N N . HIS A 1 101 ? 2.173 4.684 4.894 1.00 90.56 101 HIS A N 1
ATOM 752 C CA . HIS A 1 101 ? 3.085 5.822 4.998 1.00 90.56 101 HIS A CA 1
ATOM 753 C C . HIS A 1 101 ? 4.470 5.426 5.539 1.00 90.56 101 HIS A C 1
ATOM 755 O O . HIS A 1 101 ? 5.488 5.873 5.010 1.00 90.56 101 HIS A O 1
ATOM 761 N N . ARG A 1 102 ? 4.527 4.555 6.554 1.00 91.69 102 ARG A N 1
ATOM 762 C CA . ARG A 1 102 ? 5.790 4.093 7.139 1.00 91.69 102 ARG A CA 1
ATOM 763 C C . ARG A 1 102 ? 6.614 3.268 6.154 1.00 91.69 102 ARG A C 1
ATOM 765 O O . ARG A 1 102 ? 7.826 3.456 6.106 1.00 91.69 102 ARG A O 1
ATOM 772 N N . LEU A 1 103 ? 5.980 2.426 5.333 1.00 89.38 103 LEU A N 1
ATOM 773 C CA . LEU A 1 103 ? 6.669 1.681 4.273 1.00 89.38 103 LEU A CA 1
ATOM 774 C C . LEU A 1 103 ? 7.425 2.623 3.326 1.00 89.38 103 LEU A C 1
ATOM 776 O O . LEU A 1 103 ? 8.561 2.332 2.959 1.00 89.38 103 LEU A O 1
ATOM 780 N N . ILE A 1 104 ? 6.843 3.776 2.982 1.00 85.06 104 ILE A N 1
ATOM 781 C CA . ILE A 1 104 ? 7.495 4.793 2.140 1.00 85.06 104 ILE A CA 1
ATOM 782 C C . ILE A 1 104 ? 8.704 5.400 2.848 1.00 85.06 104 ILE A C 1
ATOM 784 O O . ILE A 1 104 ? 9.777 5.515 2.253 1.00 85.06 104 ILE A O 1
ATOM 788 N N . ASP A 1 105 ? 8.545 5.779 4.118 1.00 86.25 105 ASP A N 1
ATOM 789 C CA . ASP A 1 105 ? 9.636 6.351 4.908 1.00 86.25 105 ASP A CA 1
ATOM 790 C C . ASP A 1 105 ? 10.821 5.380 4.996 1.00 86.25 105 ASP A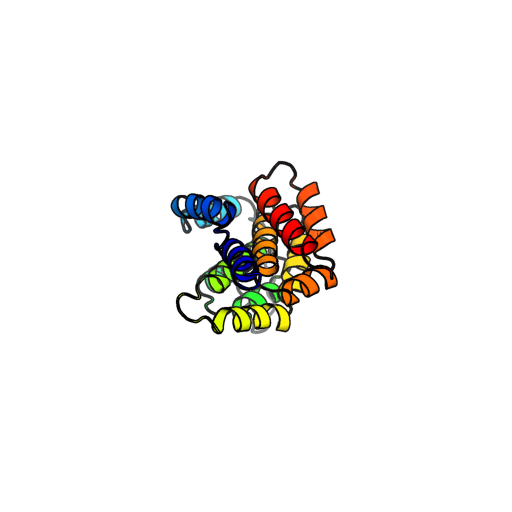 C 1
ATOM 792 O O . ASP A 1 105 ? 11.962 5.784 4.756 1.00 86.25 105 ASP A O 1
ATOM 796 N N . LEU A 1 106 ? 10.560 4.098 5.269 1.00 84.44 106 LEU A N 1
ATOM 797 C CA . LEU A 1 106 ? 11.592 3.060 5.338 1.00 84.44 106 LEU A CA 1
ATOM 798 C C . LEU A 1 106 ? 12.228 2.785 3.968 1.00 84.44 106 LEU A C 1
ATOM 800 O O . LEU A 1 106 ? 13.449 2.678 3.881 1.00 84.44 106 LEU A O 1
ATOM 804 N N . SER A 1 107 ? 11.437 2.800 2.891 1.00 78.06 107 SER A N 1
ATOM 805 C CA . SER A 1 107 ? 11.918 2.610 1.508 1.00 78.06 107 SER A CA 1
ATOM 806 C C . SER A 1 107 ? 12.777 3.768 0.975 1.00 78.06 107 SER A C 1
ATOM 808 O O . SER A 1 107 ? 13.392 3.652 -0.087 1.00 78.06 107 SER A O 1
ATOM 810 N N . HIS A 1 108 ? 12.786 4.918 1.656 1.00 71.69 108 HIS A N 1
ATOM 811 C CA . HIS A 1 108 ? 13.584 6.097 1.293 1.00 71.69 108 HIS A CA 1
ATOM 812 C C . HIS A 1 108 ? 14.677 6.445 2.307 1.00 71.69 108 HIS A C 1
ATOM 814 O O . HIS A 1 108 ? 15.472 7.351 2.045 1.00 71.69 108 HIS A O 1
ATOM 820 N N . SER A 1 109 ? 14.690 5.800 3.475 1.00 66.44 109 SER A N 1
ATOM 821 C CA . SER A 1 109 ? 15.668 6.076 4.537 1.00 66.44 109 SER A CA 1
ATOM 822 C C . SER A 1 109 ? 17.012 5.379 4.311 1.00 66.44 109 SER A C 1
ATOM 824 O O . SER A 1 109 ? 17.980 5.705 4.996 1.00 66.44 109 SER A O 1
ATOM 826 N N . SER A 1 110 ? 17.104 4.520 3.292 1.00 57.03 110 SER A N 1
ATOM 827 C CA . SER A 1 110 ? 18.358 4.080 2.680 1.00 57.03 110 SER A CA 1
ATOM 828 C C . SER A 1 110 ? 19.137 5.302 2.175 1.00 57.03 110 SER A C 1
ATOM 830 O O . SER A 1 110 ? 18.864 5.878 1.121 1.00 57.03 110 SER A O 1
ATOM 832 N N . ARG A 1 111 ? 20.063 5.792 3.002 1.00 50.03 111 ARG A N 1
ATOM 833 C CA . ARG A 1 111 ? 20.935 6.915 2.647 1.00 50.03 111 ARG A CA 1
ATOM 834 C C . ARG A 1 111 ? 22.297 6.486 2.115 1.00 50.03 111 ARG A C 1
ATOM 836 O O . ARG A 1 111 ? 22.995 7.373 1.639 1.00 50.03 111 ARG A O 1
ATOM 843 N N . HIS A 1 112 ? 22.692 5.208 2.157 1.00 46.34 112 HIS A N 1
ATOM 844 C CA . HIS A 1 112 ? 24.115 4.883 1.976 1.00 46.34 112 HIS A CA 1
ATOM 845 C C . HIS A 1 112 ? 24.519 3.550 1.310 1.00 46.34 112 HIS A C 1
ATOM 847 O O . HIS A 1 112 ? 25.709 3.258 1.342 1.00 46.34 112 HIS A O 1
ATOM 853 N N . ALA A 1 113 ? 23.654 2.778 0.640 1.00 46.31 113 ALA A N 1
ATOM 854 C CA . ALA A 1 113 ? 24.148 1.616 -0.120 1.00 46.31 113 ALA A CA 1
ATOM 855 C C . ALA A 1 113 ? 23.302 1.306 -1.361 1.00 46.31 113 ALA A C 1
ATOM 857 O O . ALA A 1 113 ? 22.091 1.130 -1.264 1.00 46.31 113 ALA A O 1
ATOM 858 N N . GLU A 1 114 ? 23.956 1.225 -2.522 1.00 53.19 114 GLU A N 1
ATOM 859 C CA . GLU A 1 114 ? 23.331 0.912 -3.817 1.00 53.19 114 GLU A CA 1
ATOM 860 C C . GLU A 1 114 ? 22.745 -0.518 -3.865 1.00 53.19 114 GLU A C 1
ATOM 862 O O . GLU A 1 114 ? 21.850 -0.770 -4.665 1.00 53.19 114 GLU A O 1
ATOM 867 N N . ASP A 1 115 ? 23.145 -1.403 -2.941 1.00 52.75 115 ASP A N 1
ATOM 868 C CA . ASP A 1 115 ? 22.661 -2.792 -2.831 1.00 52.75 115 ASP A CA 1
ATOM 869 C C . ASP A 1 115 ? 21.457 -2.975 -1.878 1.00 52.75 115 ASP A C 1
ATOM 871 O O . ASP A 1 115 ? 20.819 -4.029 -1.862 1.00 52.75 115 ASP A O 1
ATOM 875 N N . SER A 1 116 ? 21.130 -1.977 -1.046 1.00 59.91 116 SER A N 1
ATOM 876 C CA . SER A 1 116 ? 20.092 -2.116 -0.006 1.00 59.91 116 SER A CA 1
ATOM 877 C C . SER A 1 116 ? 18.672 -1.844 -0.509 1.00 59.91 116 SER A C 1
ATOM 879 O O . SER A 1 116 ? 17.716 -2.398 0.036 1.00 59.91 116 SER A O 1
ATOM 881 N N . ASP A 1 117 ? 18.520 -1.035 -1.560 1.00 59.53 117 ASP A N 1
ATOM 882 C CA . ASP A 1 117 ? 17.205 -0.687 -2.113 1.00 59.53 117 ASP A CA 1
ATOM 883 C C . ASP A 1 117 ? 16.507 -1.921 -2.714 1.00 59.53 117 ASP A C 1
ATOM 885 O O . ASP A 1 117 ? 15.335 -2.170 -2.430 1.00 59.53 117 ASP A O 1
ATOM 889 N N . GLU A 1 118 ? 17.241 -2.751 -3.462 1.00 65.00 118 GLU A N 1
ATOM 890 C CA . GLU A 1 118 ? 16.685 -3.963 -4.074 1.00 65.00 118 GLU A CA 1
ATOM 891 C C . GLU A 1 118 ? 16.304 -5.021 -3.026 1.00 65.00 118 GLU A C 1
ATOM 893 O O . GLU A 1 118 ? 15.256 -5.658 -3.144 1.00 65.00 118 GLU A O 1
ATOM 898 N N . GLN A 1 119 ? 17.088 -5.161 -1.951 1.00 67.06 119 GLN A N 1
ATOM 899 C CA . GLN A 1 119 ? 16.791 -6.098 -0.861 1.00 67.06 119 GLN A CA 1
ATOM 900 C C . GLN A 1 119 ? 15.528 -5.711 -0.087 1.00 67.06 119 GLN A C 1
ATOM 902 O O . GLN A 1 119 ? 14.681 -6.564 0.174 1.00 67.06 119 GLN A O 1
ATOM 907 N N . GLN A 1 120 ? 15.367 -4.430 0.257 1.00 66.69 120 GLN A N 1
ATOM 908 C CA . GLN A 1 120 ? 14.173 -3.952 0.958 1.00 66.69 120 GLN A CA 1
ATOM 909 C C . GLN A 1 120 ? 12.914 -4.085 0.092 1.00 66.69 120 GLN A C 1
ATOM 911 O O . GLN A 1 120 ? 11.843 -4.420 0.594 1.00 66.69 120 GLN A O 1
ATOM 916 N N . GLU A 1 121 ? 13.029 -3.857 -1.214 1.00 67.06 121 GLU A N 1
ATOM 917 C CA . GLU A 1 121 ? 11.918 -4.015 -2.154 1.00 67.06 121 GLU A CA 1
ATOM 918 C C . GLU A 1 121 ? 11.542 -5.474 -2.383 1.00 67.06 121 GLU A C 1
ATOM 920 O O . GLU A 1 121 ? 10.353 -5.803 -2.383 1.00 67.06 121 GLU A O 1
ATOM 925 N N . SER A 1 122 ? 12.549 -6.343 -2.529 1.00 70.62 122 SER A N 1
ATOM 926 C CA . SER A 1 122 ? 12.353 -7.791 -2.539 1.00 70.62 122 SER A CA 1
ATOM 927 C C . SER A 1 122 ? 11.606 -8.207 -1.288 1.00 70.62 122 SER A C 1
ATOM 929 O O . SER A 1 122 ? 10.573 -8.851 -1.388 1.00 70.62 122 SER A O 1
ATOM 931 N N . LEU A 1 123 ? 12.040 -7.726 -0.124 1.00 70.50 123 LEU A N 1
ATOM 932 C CA . LEU A 1 123 ? 11.434 -8.071 1.149 1.00 70.50 123 LEU A CA 1
ATOM 933 C C . LEU A 1 123 ? 9.952 -7.696 1.212 1.00 70.50 123 LEU A C 1
ATOM 935 O O . LEU A 1 123 ?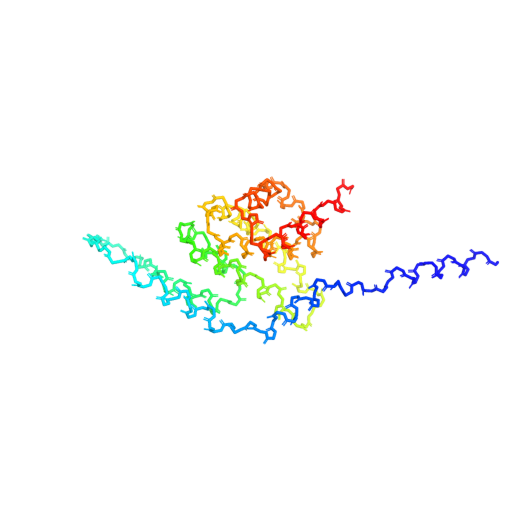 9.153 -8.541 1.598 1.00 70.50 123 LEU A O 1
ATOM 939 N N . VAL A 1 124 ? 9.554 -6.486 0.788 1.00 74.56 124 VAL A N 1
ATOM 940 C CA . VAL A 1 124 ? 8.126 -6.101 0.772 1.00 74.56 124 VAL A CA 1
ATOM 941 C C . VAL A 1 124 ? 7.308 -7.024 -0.129 1.00 74.56 124 VAL A C 1
ATOM 943 O O . VAL A 1 124 ? 6.183 -7.386 0.219 1.00 74.56 124 VAL A O 1
ATOM 946 N N . ARG A 1 125 ? 7.848 -7.395 -1.292 1.00 76.44 125 ARG A N 1
ATOM 947 C CA . ARG A 1 125 ? 7.189 -8.326 -2.211 1.00 76.44 125 ARG A CA 1
ATOM 948 C C . ARG A 1 125 ? 7.100 -9.726 -1.601 1.00 76.44 125 ARG A C 1
ATOM 950 O O . ARG A 1 125 ? 6.017 -10.302 -1.575 1.00 76.44 125 ARG A O 1
ATOM 957 N N . ASP A 1 126 ? 8.207 -10.233 -1.074 1.00 77.56 126 ASP A N 1
ATOM 958 C CA . ASP A 1 126 ? 8.357 -11.608 -0.595 1.00 77.56 126 ASP A CA 1
ATOM 959 C C . ASP A 1 126 ? 7.482 -11.875 0.644 1.00 77.56 126 ASP A C 1
ATOM 961 O O . ASP A 1 126 ? 6.947 -12.970 0.801 1.00 77.56 126 ASP A O 1
ATOM 965 N N . ILE A 1 127 ? 7.237 -10.856 1.477 1.00 80.75 127 ILE A N 1
ATOM 966 C CA . ILE A 1 127 ? 6.300 -10.937 2.613 1.00 80.75 127 ILE A CA 1
ATOM 967 C C . ILE A 1 127 ? 4.848 -10.576 2.244 1.00 80.75 127 ILE A C 1
ATOM 969 O O . ILE A 1 127 ? 3.992 -10.464 3.120 1.00 80.75 127 ILE A O 1
ATOM 973 N N . GLY A 1 128 ? 4.542 -10.364 0.960 1.00 81.44 128 GLY A N 1
ATOM 974 C CA . GLY A 1 128 ? 3.185 -10.080 0.485 1.00 81.44 128 GLY A CA 1
ATOM 975 C C . GLY A 1 128 ? 2.666 -8.673 0.808 1.00 81.44 128 GLY A C 1
ATOM 976 O O . GLY A 1 128 ? 1.455 -8.444 0.797 1.00 81.44 128 GLY A O 1
ATOM 977 N N . GLY A 1 129 ? 3.546 -7.705 1.066 1.00 86.69 129 GLY A N 1
ATOM 978 C CA . GLY A 1 129 ? 3.164 -6.332 1.400 1.00 86.69 129 GLY A CA 1
ATOM 979 C C . GLY A 1 129 ? 2.340 -5.646 0.305 1.00 86.69 129 GLY A C 1
ATOM 980 O O . GLY A 1 129 ? 1.367 -4.961 0.616 1.00 86.69 129 GLY A O 1
ATOM 981 N N . VAL A 1 130 ? 2.638 -5.891 -0.979 1.00 91.25 130 VAL A N 1
ATOM 982 C CA . VAL A 1 130 ? 1.850 -5.349 -2.110 1.00 91.25 130 VAL A CA 1
ATOM 983 C C . VAL A 1 130 ? 0.395 -5.827 -2.056 1.00 91.25 130 VAL A C 1
ATOM 985 O O . VAL A 1 130 ? -0.528 -5.025 -2.220 1.00 91.25 130 VAL A O 1
ATOM 988 N N . ARG A 1 131 ? 0.175 -7.113 -1.748 1.00 92.81 131 ARG A N 1
ATOM 989 C CA . ARG A 1 131 ? -1.170 -7.684 -1.569 1.00 92.81 131 ARG A CA 1
ATOM 990 C C . ARG A 1 131 ? -1.920 -7.000 -0.432 1.00 92.81 131 ARG A C 1
ATOM 992 O O . ARG A 1 131 ? -3.096 -6.684 -0.594 1.00 92.81 131 ARG A O 1
ATOM 999 N N . LEU A 1 132 ? -1.246 -6.745 0.689 1.00 94.00 132 LEU A N 1
ATOM 1000 C CA . LEU A 1 132 ? -1.844 -6.080 1.850 1.00 94.00 132 LEU A CA 1
ATOM 1001 C C . LEU A 1 132 ? -2.200 -4.620 1.562 1.00 94.00 132 LEU A C 1
ATOM 1003 O O . LEU A 1 132 ? -3.280 -4.181 1.943 1.00 94.00 132 LEU A O 1
ATOM 1007 N N . ILE A 1 133 ? -1.357 -3.889 0.830 1.00 94.62 133 ILE A N 1
ATOM 1008 C CA . ILE A 1 133 ? -1.647 -2.507 0.414 1.00 94.62 133 ILE A CA 1
ATOM 1009 C C . ILE A 1 133 ? -2.898 -2.468 -0.471 1.00 94.62 133 ILE A C 1
ATOM 1011 O O . ILE A 1 133 ? -3.804 -1.669 -0.238 1.00 94.62 133 ILE A O 1
ATOM 1015 N N . VAL A 1 134 ? -2.989 -3.362 -1.459 1.00 95.31 134 VAL A N 1
ATOM 1016 C CA . VAL A 1 134 ? -4.160 -3.438 -2.346 1.00 95.31 134 VAL A CA 1
ATOM 1017 C C . VAL A 1 134 ? -5.411 -3.888 -1.585 1.00 95.31 134 VAL A C 1
ATOM 1019 O O . VAL A 1 134 ? -6.500 -3.371 -1.838 1.00 95.31 134 VAL A O 1
ATOM 1022 N N . ALA A 1 135 ? -5.280 -4.799 -0.618 1.00 94.19 135 ALA A N 1
ATOM 1023 C CA . ALA A 1 135 ? -6.381 -5.174 0.266 1.00 94.19 135 ALA A CA 1
ATOM 1024 C C . ALA A 1 135 ? -6.849 -3.990 1.130 1.00 94.19 135 ALA A C 1
ATOM 1026 O O . ALA A 1 135 ? -8.050 -3.744 1.219 1.00 94.19 135 ALA A O 1
ATOM 1027 N N . ALA A 1 136 ? -5.925 -3.205 1.690 1.00 94.88 136 ALA A N 1
ATOM 1028 C CA . ALA A 1 136 ? -6.245 -2.001 2.452 1.00 94.88 136 ALA A CA 1
ATOM 1029 C C . ALA A 1 136 ? -6.997 -0.967 1.600 1.00 94.88 136 ALA A C 1
ATOM 1031 O O . ALA A 1 136 ? -7.991 -0.407 2.059 1.00 94.88 136 ALA A O 1
ATOM 1032 N N . MET A 1 137 ? -6.589 -0.766 0.340 1.00 96.62 137 MET A N 1
ATOM 1033 C CA . MET A 1 137 ? -7.318 0.104 -0.593 1.00 96.62 137 MET A CA 1
ATOM 1034 C C . MET A 1 137 ? -8.756 -0.361 -0.822 1.00 96.62 137 MET A C 1
ATOM 1036 O O . MET A 1 137 ? -9.650 0.472 -0.928 1.00 96.62 137 MET A O 1
ATOM 1040 N N . ARG A 1 138 ? -8.992 -1.674 -0.906 1.00 95.56 138 ARG A N 1
ATOM 1041 C CA . ARG A 1 138 ? -10.341 -2.226 -1.106 1.00 95.56 138 ARG A CA 1
ATOM 1042 C C . ARG A 1 138 ? -11.194 -2.112 0.155 1.00 95.56 138 ARG A C 1
ATOM 1044 O O . ARG A 1 138 ? -12.344 -1.702 0.063 1.00 95.56 138 ARG A O 1
ATOM 1051 N N . ASN A 1 139 ? -10.624 -2.428 1.317 1.00 94.62 139 ASN A N 1
ATOM 1052 C CA . ASN A 1 139 ? -11.332 -2.376 2.600 1.00 94.62 139 ASN A CA 1
ATOM 1053 C C . ASN A 1 139 ? -11.688 -0.943 3.019 1.00 94.62 139 ASN A C 1
ATOM 1055 O O . ASN A 1 139 ? -12.687 -0.735 3.698 1.00 94.62 139 ASN A O 1
ATOM 1059 N N . PHE A 1 140 ? -10.879 0.039 2.613 1.00 94.94 140 PHE A N 1
ATOM 1060 C CA . PHE A 1 140 ? -11.051 1.447 2.970 1.00 94.94 140 PHE A CA 1
ATOM 1061 C C . PHE A 1 140 ? -11.166 2.334 1.733 1.00 94.94 140 PHE A C 1
ATOM 1063 O O . PHE A 1 140 ? -10.465 3.343 1.615 1.00 94.94 140 PHE A O 1
ATOM 1070 N N . ALA A 1 141 ? -12.049 1.954 0.807 1.00 94.38 141 ALA A N 1
ATOM 1071 C CA . ALA A 1 141 ? -12.299 2.690 -0.432 1.00 94.38 141 ALA A CA 1
ATOM 1072 C C . ALA A 1 141 ? -12.646 4.168 -0.176 1.00 94.38 141 ALA A C 1
ATOM 1074 O O . ALA A 1 141 ? -12.120 5.038 -0.862 1.00 94.38 141 ALA A O 1
ATOM 1075 N N . ASP A 1 142 ? -13.425 4.456 0.868 1.00 93.44 142 ASP A N 1
ATOM 1076 C CA . ASP A 1 142 ? -13.882 5.815 1.195 1.00 93.44 142 ASP A CA 1
ATOM 1077 C C . ASP A 1 142 ? -12.864 6.628 2.014 1.00 93.44 142 ASP A C 1
ATOM 1079 O O . ASP A 1 142 ? -13.006 7.838 2.187 1.00 93.44 142 ASP A O 1
ATOM 1083 N N . SER A 1 143 ? -11.809 5.991 2.535 1.00 94.19 143 SER A N 1
ATOM 1084 C CA . SER A 1 143 ? -10.816 6.683 3.358 1.00 94.19 143 SER A CA 1
ATOM 1085 C C . SER A 1 143 ? -9.770 7.372 2.490 1.00 94.19 143 SER A C 1
ATOM 1087 O O . SER A 1 143 ? -8.794 6.752 2.064 1.00 94.19 143 SER A O 1
ATOM 1089 N N . GLU A 1 144 ? -9.909 8.687 2.313 1.00 92.81 144 GLU A N 1
ATOM 1090 C CA . GLU A 1 144 ? -8.924 9.514 1.601 1.00 92.81 144 GLU A CA 1
ATOM 1091 C C . GLU A 1 144 ? -7.488 9.295 2.100 1.00 92.81 144 GLU A C 1
ATOM 1093 O O . GLU A 1 144 ? -6.540 9.257 1.314 1.00 92.81 144 GLU A O 1
ATOM 1098 N N . TYR A 1 145 ? -7.308 9.134 3.416 1.00 91.44 145 TYR A N 1
ATOM 1099 C CA . TYR A 1 145 ? -5.990 8.922 4.007 1.00 91.44 145 TYR A CA 1
ATOM 1100 C C . TYR A 1 145 ? -5.364 7.599 3.555 1.00 91.44 145 TYR A C 1
ATOM 1102 O O . TYR A 1 145 ? -4.215 7.592 3.102 1.00 91.44 145 TYR A O 1
ATOM 1110 N N . VAL A 1 146 ? -6.117 6.494 3.629 1.00 94.25 146 VAL A N 1
ATOM 1111 C CA . VAL A 1 146 ? -5.636 5.178 3.183 1.00 94.25 146 VAL A CA 1
ATOM 1112 C C . VAL A 1 146 ? -5.374 5.197 1.684 1.00 94.25 146 VAL A C 1
ATOM 1114 O O . VAL A 1 146 ? -4.289 4.801 1.266 1.00 94.25 146 VAL A O 1
ATOM 1117 N N . GLN A 1 147 ? -6.309 5.723 0.886 1.00 96.44 147 GLN A N 1
ATOM 1118 C CA . GLN A 1 147 ? -6.162 5.805 -0.569 1.00 96.44 147 GLN A CA 1
ATOM 1119 C C . GLN A 1 147 ? -4.922 6.605 -0.973 1.00 96.44 147 GLN A C 1
ATOM 1121 O O . GLN A 1 147 ? -4.112 6.137 -1.772 1.00 96.44 147 GLN A O 1
ATOM 1126 N N . LYS A 1 148 ? -4.706 7.775 -0.362 1.00 93.00 148 LYS A N 1
ATOM 1127 C CA . LYS A 1 148 ? -3.521 8.602 -0.607 1.00 93.00 148 LYS A CA 1
ATOM 1128 C C . LYS A 1 148 ? -2.230 7.861 -0.278 1.00 93.00 148 LYS A C 1
ATOM 1130 O O . LYS A 1 148 ? -1.315 7.834 -1.100 1.00 93.00 148 LYS A O 1
ATOM 1135 N N . CYS A 1 149 ? -2.130 7.294 0.923 1.00 93.75 149 CYS A N 1
ATOM 1136 C CA . CYS A 1 149 ? -0.913 6.613 1.356 1.00 93.75 149 CYS A CA 1
ATOM 1137 C C . CYS A 1 149 ? -0.645 5.358 0.518 1.00 93.75 149 CYS A C 1
ATOM 1139 O O . CYS A 1 149 ? 0.487 5.161 0.085 1.00 93.75 149 CYS A O 1
ATOM 1141 N N . ALA A 1 150 ? -1.669 4.559 0.228 1.00 94.69 150 ALA A N 1
ATOM 1142 C CA . ALA A 1 150 ? -1.540 3.354 -0.580 1.00 94.69 150 ALA A CA 1
ATOM 1143 C C . ALA A 1 150 ? -1.147 3.668 -2.032 1.00 94.69 150 ALA A C 1
ATOM 1145 O O . ALA A 1 150 ? -0.161 3.117 -2.522 1.00 94.69 150 ALA A O 1
ATOM 1146 N N . CYS A 1 151 ? -1.822 4.615 -2.698 1.00 95.25 151 CYS A N 1
ATOM 1147 C CA . CYS A 1 151 ? -1.447 5.058 -4.047 1.00 95.25 151 CYS A CA 1
ATOM 1148 C C . CYS A 1 151 ? -0.008 5.585 -4.090 1.00 95.25 151 CYS A C 1
ATOM 1150 O O . CYS A 1 151 ? 0.720 5.331 -5.051 1.00 95.25 151 CYS A O 1
ATOM 1152 N N . TRP A 1 152 ? 0.438 6.278 -3.040 1.00 92.75 152 TRP A N 1
ATOM 1153 C CA . TRP A 1 152 ? 1.810 6.769 -2.966 1.00 92.75 152 TRP A CA 1
ATOM 1154 C C . TRP A 1 152 ? 2.844 5.641 -2.792 1.00 92.75 152 TRP A C 1
ATOM 1156 O O . TRP A 1 152 ? 3.907 5.690 -3.425 1.00 92.75 152 TRP A O 1
ATOM 1166 N N . VAL A 1 153 ? 2.535 4.595 -2.012 1.00 91.88 153 VAL A N 1
ATOM 1167 C CA . VAL A 1 153 ? 3.392 3.397 -1.925 1.00 91.88 153 VAL A CA 1
ATOM 1168 C C . VAL A 1 153 ? 3.485 2.718 -3.289 1.00 91.88 153 VAL A C 1
ATOM 1170 O O . VAL A 1 153 ? 4.588 2.469 -3.772 1.00 91.88 153 VAL A O 1
ATOM 1173 N N . LEU A 1 154 ? 2.345 2.469 -3.944 1.00 92.88 154 LEU A N 1
ATOM 1174 C CA . LEU A 1 154 ? 2.298 1.788 -5.243 1.00 92.88 154 LEU A CA 1
ATOM 1175 C C . LEU A 1 154 ? 3.036 2.574 -6.334 1.00 92.88 154 LEU A C 1
ATOM 1177 O O . LEU A 1 154 ? 3.759 1.988 -7.142 1.00 92.88 154 LEU A O 1
ATOM 1181 N N . TYR A 1 155 ? 2.930 3.904 -6.332 1.00 91.94 155 TYR A N 1
ATOM 1182 C CA . TYR A 1 155 ? 3.735 4.767 -7.199 1.00 91.94 155 TYR A CA 1
ATOM 1183 C C . TYR A 1 155 ? 5.237 4.585 -6.953 1.00 91.94 155 TYR A C 1
ATOM 1185 O O . TYR A 1 155 ? 6.003 4.384 -7.895 1.00 91.94 155 TYR A O 1
ATOM 1193 N N . SER A 1 156 ? 5.659 4.617 -5.688 1.00 88.00 156 SER A N 1
ATOM 1194 C CA . SER A 1 156 ? 7.071 4.475 -5.325 1.00 88.00 156 SER A CA 1
ATOM 1195 C C . SER A 1 156 ? 7.616 3.097 -5.713 1.00 88.00 156 SER A C 1
ATOM 1197 O O . SER A 1 156 ? 8.683 3.009 -6.313 1.00 88.00 156 SER A O 1
ATOM 1199 N N . PHE A 1 157 ? 6.870 2.025 -5.446 1.00 87.31 157 PHE A N 1
ATOM 1200 C CA . PHE A 1 157 ? 7.289 0.659 -5.770 1.00 87.31 157 PHE A CA 1
ATOM 1201 C C . PHE A 1 157 ? 7.318 0.385 -7.273 1.00 87.31 157 PHE A C 1
ATOM 1203 O O . PHE A 1 157 ? 8.266 -0.229 -7.764 1.00 87.31 157 PHE A O 1
ATOM 1210 N N . SER A 1 158 ? 6.319 0.872 -8.015 1.00 88.50 158 SER A N 1
ATOM 1211 C CA . SER A 1 158 ? 6.269 0.722 -9.476 1.00 88.50 158 SER A CA 1
ATOM 1212 C C . SER A 1 158 ? 7.389 1.481 -10.189 1.00 88.50 158 SER A C 1
ATOM 1214 O O . SER A 1 158 ? 7.851 1.036 -11.241 1.00 88.50 158 SER A O 1
ATOM 1216 N N . TYR A 1 159 ? 7.852 2.598 -9.620 1.00 84.69 159 TYR A N 1
ATOM 1217 C CA . TYR A 1 159 ? 8.981 3.357 -10.155 1.00 84.69 159 TYR A CA 1
ATOM 1218 C C . TYR A 1 159 ? 10.304 2.593 -10.017 1.00 84.69 159 TYR A C 1
ATOM 1220 O O . TYR A 1 159 ? 11.110 2.588 -10.948 1.00 84.69 159 TYR A O 1
ATOM 1228 N N . LYS A 1 160 ? 10.527 1.944 -8.869 1.00 77.81 160 LYS A N 1
ATOM 1229 C CA . LYS A 1 160 ? 11.837 1.391 -8.515 1.00 77.81 160 LYS A CA 1
ATOM 1230 C C . LYS A 1 160 ? 12.142 0.019 -9.130 1.00 77.81 160 LYS A C 1
ATOM 1232 O O . LYS A 1 160 ? 13.238 -0.159 -9.650 1.00 77.81 160 LYS A O 1
ATOM 1237 N N . SER A 1 161 ? 11.183 -0.913 -9.174 1.00 80.50 161 SER A N 1
ATOM 1238 C CA . SER A 1 161 ? 11.453 -2.298 -9.607 1.00 80.50 161 SER A CA 1
ATOM 1239 C C . SER A 1 161 ? 10.427 -2.856 -10.595 1.00 80.50 161 SER A C 1
ATOM 1241 O O . SER A 1 161 ? 9.218 -2.669 -10.457 1.00 80.50 161 SER A O 1
ATOM 1243 N N . GLN A 1 162 ? 10.912 -3.597 -11.601 1.00 83.81 162 GLN A N 1
ATOM 1244 C CA . GLN A 1 162 ? 10.061 -4.327 -12.550 1.00 83.81 162 GLN A CA 1
ATOM 1245 C C . GLN A 1 162 ? 9.299 -5.470 -11.889 1.00 83.81 162 GLN A C 1
ATOM 1247 O O . GLN A 1 162 ? 8.149 -5.712 -12.250 1.00 83.81 162 GLN A O 1
ATOM 1252 N N . LEU A 1 163 ? 9.902 -6.140 -10.909 1.00 85.06 163 LEU A N 1
ATOM 1253 C CA . LEU A 1 163 ? 9.246 -7.223 -10.180 1.00 85.06 163 LEU A CA 1
ATOM 1254 C C . LEU A 1 163 ? 8.068 -6.686 -9.360 1.00 85.06 163 LEU A C 1
ATOM 1256 O O . LEU A 1 163 ? 6.996 -7.282 -9.356 1.00 85.06 163 LEU A O 1
ATOM 1260 N N . ASN A 1 164 ? 8.223 -5.503 -8.759 1.00 85.94 164 ASN A N 1
ATOM 1261 C CA . ASN A 1 164 ? 7.126 -4.840 -8.056 1.00 85.94 164 ASN A CA 1
ATOM 1262 C C . ASN A 1 164 ? 5.996 -4.440 -9.007 1.00 85.94 164 ASN A C 1
ATOM 1264 O O . ASN A 1 164 ? 4.832 -4.576 -8.648 1.00 85.94 164 ASN A O 1
ATOM 1268 N N . ARG A 1 165 ? 6.305 -3.994 -10.234 1.00 87.88 165 ARG A N 1
ATOM 1269 C CA . ARG A 1 165 ? 5.267 -3.739 -11.249 1.00 87.88 165 ARG A CA 1
ATOM 1270 C C . ARG A 1 165 ? 4.470 -5.001 -11.574 1.00 87.88 165 ARG A C 1
ATOM 1272 O O . ARG A 1 165 ? 3.244 -4.944 -11.551 1.00 87.88 165 ARG A O 1
ATOM 1279 N N . HIS A 1 166 ? 5.150 -6.125 -11.809 1.00 88.62 166 HIS A N 1
ATOM 1280 C CA . HIS A 1 166 ? 4.488 -7.408 -12.067 1.00 88.62 166 HIS A CA 1
ATOM 1281 C C . HIS A 1 166 ? 3.596 -7.831 -10.904 1.00 88.62 166 HIS A C 1
ATOM 1283 O O . HIS A 1 166 ? 2.457 -8.226 -11.133 1.00 88.62 166 HIS A O 1
ATOM 1289 N N . GLU A 1 167 ? 4.071 -7.689 -9.667 1.00 89.44 167 GLU A N 1
ATOM 1290 C CA . GLU A 1 167 ? 3.271 -8.042 -8.495 1.00 89.44 167 GLU A CA 1
ATOM 1291 C C . GLU A 1 167 ? 2.049 -7.129 -8.342 1.00 89.44 167 GLU A C 1
ATOM 1293 O O . GLU A 1 167 ? 0.944 -7.594 -8.091 1.00 89.44 167 GLU A O 1
ATOM 1298 N N . ILE A 1 168 ? 2.191 -5.820 -8.568 1.00 90.62 168 ILE A N 1
ATOM 1299 C CA . ILE A 1 168 ? 1.045 -4.899 -8.533 1.00 90.62 168 ILE A CA 1
ATOM 1300 C C . ILE A 1 168 ? -0.007 -5.301 -9.580 1.00 90.62 168 ILE A C 1
ATOM 1302 O O . ILE A 1 168 ? -1.208 -5.218 -9.313 1.00 90.62 168 ILE A O 1
ATOM 1306 N N . ILE A 1 169 ? 0.420 -5.756 -10.760 1.00 91.00 169 ILE A N 1
ATOM 1307 C CA . ILE A 1 169 ? -0.483 -6.247 -11.807 1.00 91.00 169 ILE A CA 1
ATOM 1308 C C . ILE A 1 169 ? -1.136 -7.570 -11.382 1.00 91.00 169 ILE A C 1
ATOM 1310 O O . ILE A 1 169 ? -2.362 -7.685 -11.463 1.00 91.00 169 ILE A O 1
ATOM 1314 N N . SER A 1 170 ? -0.354 -8.530 -10.874 1.00 91.50 170 SER A N 1
ATOM 1315 C CA . SER A 1 170 ? -0.822 -9.873 -10.492 1.00 91.50 170 SER A CA 1
ATOM 1316 C C . SER A 1 170 ? -1.931 -9.820 -9.434 1.00 91.50 170 SER A C 1
ATOM 1318 O O . SER A 1 170 ? -2.912 -10.560 -9.510 1.00 91.50 170 SER A O 1
ATOM 1320 N N . VAL A 1 171 ? -1.852 -8.870 -8.496 1.00 92.00 171 VAL A N 1
ATOM 1321 C CA . VAL A 1 171 ? -2.829 -8.718 -7.403 1.00 92.00 171 VAL A CA 1
ATOM 1322 C C . VAL A 1 171 ? -4.053 -7.875 -7.786 1.00 92.00 171 VAL A C 1
ATOM 1324 O O . VAL A 1 171 ? -4.861 -7.494 -6.928 1.00 92.00 171 VAL A O 1
ATOM 1327 N N . SER A 1 172 ? -4.219 -7.569 -9.079 1.00 93.00 172 SER A N 1
ATOM 1328 C CA . SER A 1 172 ? -5.241 -6.648 -9.596 1.00 93.00 172 SER A CA 1
ATOM 1329 C C . SER A 1 172 ? -5.150 -5.250 -8.965 1.00 93.00 172 SER A C 1
ATOM 1331 O O . SER A 1 172 ? -6.165 -4.629 -8.630 1.00 93.00 172 SER A O 1
ATOM 1333 N N . GLY A 1 173 ? -3.924 -4.756 -8.779 1.00 92.06 173 GLY A N 1
ATOM 1334 C CA . GLY A 1 173 ? -3.642 -3.426 -8.241 1.00 92.06 173 GLY A CA 1
ATOM 1335 C C . GLY A 1 173 ? -4.088 -2.302 -9.175 1.00 92.06 173 GLY A C 1
ATOM 1336 O O . GLY A 1 173 ? -4.597 -1.298 -8.692 1.00 92.06 173 GLY A O 1
ATOM 1337 N N . ILE A 1 174 ? -4.020 -2.495 -10.501 1.00 94.25 174 ILE A N 1
ATOM 1338 C CA . ILE A 1 174 ? -4.545 -1.524 -11.484 1.00 94.25 174 ILE A CA 1
ATOM 1339 C C . ILE A 1 174 ? -6.026 -1.228 -11.214 1.00 94.25 174 ILE A C 1
ATOM 1341 O O . ILE A 1 174 ? -6.416 -0.066 -11.130 1.00 94.25 174 ILE A O 1
ATOM 1345 N N . ASN A 1 175 ? -6.839 -2.266 -10.994 1.00 95.56 175 ASN A N 1
ATOM 1346 C CA . ASN A 1 175 ? -8.265 -2.104 -10.704 1.00 95.56 175 ASN A CA 1
ATOM 1347 C C . ASN A 1 175 ? -8.498 -1.344 -9.392 1.00 95.56 175 ASN A C 1
ATOM 1349 O O . ASN A 1 175 ? -9.395 -0.508 -9.319 1.00 95.56 175 ASN A O 1
ATOM 1353 N N . ALA A 1 176 ? -7.675 -1.594 -8.368 1.00 95.94 176 ALA A N 1
ATOM 1354 C CA . ALA A 1 176 ? -7.757 -0.867 -7.102 1.00 95.94 176 ALA A CA 1
ATOM 1355 C C . ALA A 1 176 ? -7.371 0.615 -7.260 1.00 95.94 176 ALA A C 1
ATOM 1357 O O . ALA A 1 176 ? -8.055 1.482 -6.723 1.00 95.94 176 ALA A O 1
ATOM 1358 N N . ILE A 1 177 ? -6.329 0.919 -8.042 1.00 95.94 177 ILE A N 1
ATOM 1359 C CA . ILE A 1 177 ? -5.918 2.299 -8.342 1.00 95.94 177 ILE A CA 1
ATOM 1360 C C . ILE A 1 177 ? -7.015 3.031 -9.131 1.00 95.94 177 ILE A C 1
ATOM 1362 O O . ILE A 1 177 ? -7.361 4.160 -8.797 1.00 95.94 177 ILE A O 1
ATOM 1366 N N . MET A 1 178 ? -7.618 2.383 -10.130 1.00 96.50 178 MET A N 1
ATOM 1367 C CA . MET A 1 178 ? -8.727 2.959 -10.902 1.00 96.50 178 MET A CA 1
ATOM 1368 C C . MET A 1 178 ? -9.969 3.214 -10.039 1.00 96.50 178 MET A C 1
ATOM 1370 O O . MET A 1 178 ? -10.604 4.261 -10.168 1.00 96.50 178 MET A O 1
ATOM 1374 N N . ALA A 1 179 ? -10.300 2.292 -9.131 1.00 95.25 179 ALA A N 1
ATOM 1375 C CA . ALA A 1 179 ? -11.384 2.488 -8.170 1.00 95.25 179 ALA A CA 1
ATOM 1376 C C . ALA A 1 179 ? -11.101 3.674 -7.232 1.00 95.25 179 ALA A C 1
ATOM 1378 O O . ALA A 1 179 ? -11.996 4.476 -6.980 1.00 95.25 179 ALA A O 1
ATOM 1379 N N . SER A 1 180 ? -9.849 3.825 -6.785 1.00 95.19 180 SER A N 1
ATOM 1380 C CA . SER A 1 180 ? -9.399 4.968 -5.982 1.00 95.19 180 SER A CA 1
ATOM 1381 C C . SER A 1 180 ? -9.604 6.299 -6.710 1.00 95.19 180 SER A C 1
ATOM 1383 O O . SER A 1 180 ? -10.176 7.227 -6.146 1.00 95.19 180 SER A O 1
ATOM 1385 N N . ILE A 1 181 ? -9.213 6.372 -7.988 1.00 95.81 181 ILE A N 1
ATOM 1386 C CA . ILE A 1 181 ? -9.400 7.566 -8.828 1.00 95.81 181 ILE A CA 1
ATOM 1387 C C . ILE A 1 181 ? -10.881 7.943 -8.908 1.00 95.81 181 ILE A C 1
ATOM 1389 O O . ILE A 1 181 ? -11.223 9.097 -8.673 1.00 95.81 181 ILE A O 1
ATOM 1393 N N . LYS A 1 182 ? -11.753 6.968 -9.187 1.00 95.00 182 LYS A N 1
ATOM 1394 C CA . LYS A 1 182 ? -13.200 7.189 -9.316 1.00 95.00 182 LYS A CA 1
ATOM 1395 C C . LYS A 1 182 ? -13.867 7.588 -7.993 1.00 95.00 182 LYS A C 1
ATOM 1397 O O . LYS A 1 182 ? -14.830 8.343 -7.991 1.00 95.00 182 LYS A O 1
ATOM 1402 N N . GLY A 1 183 ? -13.380 7.070 -6.866 1.00 93.94 183 GLY A N 1
ATOM 1403 C CA . GLY A 1 183 ? -13.894 7.435 -5.542 1.00 93.94 183 GLY A CA 1
ATOM 1404 C C . GLY A 1 183 ? -13.437 8.817 -5.065 1.00 93.94 183 GLY A C 1
ATOM 1405 O O . GLY A 1 183 ? -14.109 9.426 -4.239 1.00 93.94 183 GLY A O 1
ATOM 1406 N N . HIS A 1 184 ? -12.311 9.320 -5.585 1.00 93.31 184 HIS A N 1
ATOM 1407 C CA . HIS A 1 184 ? -11.608 10.496 -5.056 1.00 93.31 184 HIS A CA 1
ATOM 1408 C C . HIS A 1 184 ? -11.217 11.501 -6.147 1.00 93.31 184 HIS A C 1
ATOM 1410 O O . HIS A 1 184 ? -10.123 12.067 -6.128 1.00 93.31 184 HIS A O 1
ATOM 1416 N N . GLU A 1 185 ? -12.124 11.756 -7.090 1.00 91.12 185 GLU A N 1
ATOM 1417 C CA . GLU A 1 185 ? -11.892 12.579 -8.292 1.00 91.12 185 GLU A CA 1
ATOM 1418 C C . GLU A 1 185 ? -11.480 14.033 -7.995 1.00 91.12 185 GLU A C 1
ATOM 1420 O O . GLU A 1 185 ? -10.862 14.689 -8.827 1.00 91.12 185 GLU A O 1
ATOM 1425 N N . ASN A 1 186 ? -11.776 14.539 -6.796 1.00 91.88 186 ASN A N 1
ATOM 1426 C CA . ASN A 1 186 ? -11.426 15.902 -6.385 1.00 91.88 186 ASN A CA 1
ATOM 1427 C C . ASN A 1 186 ? -10.164 15.970 -5.508 1.00 91.88 186 ASN A C 1
ATOM 1429 O O . ASN A 1 186 ? -9.743 17.057 -5.111 1.00 91.88 186 ASN A O 1
ATOM 1433 N N . ASN A 1 187 ? -9.546 14.829 -5.179 1.00 91.25 187 ASN A N 1
ATOM 1434 C CA . ASN A 1 187 ? -8.357 14.799 -4.335 1.00 91.25 187 ASN A CA 1
ATOM 1435 C C . ASN A 1 187 ? -7.087 14.744 -5.189 1.00 91.25 187 ASN A C 1
ATOM 1437 O O . ASN A 1 187 ? -6.572 13.675 -5.522 1.00 91.25 187 ASN A O 1
ATOM 1441 N N . GLU A 1 188 ? -6.535 15.921 -5.485 1.00 91.50 188 GLU A N 1
ATOM 1442 C CA . GLU A 1 188 ? -5.337 16.076 -6.320 1.00 91.50 188 GLU A CA 1
ATOM 1443 C C . GLU A 1 188 ? -4.164 15.190 -5.874 1.00 91.50 188 GLU A C 1
ATOM 1445 O O . GLU A 1 188 ? -3.447 14.638 -6.706 1.00 91.50 188 GLU A O 1
ATOM 1450 N N . ASN A 1 189 ? -3.970 15.006 -4.563 1.00 87.44 189 ASN A N 1
ATOM 1451 C CA . ASN A 1 189 ? -2.863 14.193 -4.060 1.00 87.44 189 ASN A CA 1
ATOM 1452 C C . ASN A 1 189 ? -3.029 12.714 -4.428 1.00 87.44 189 ASN A C 1
ATOM 1454 O O . ASN A 1 189 ? -2.049 12.070 -4.803 1.00 87.44 189 ASN A O 1
ATOM 1458 N N . ILE A 1 190 ? -4.254 12.188 -4.312 1.00 91.88 190 ILE A N 1
ATOM 1459 C CA . ILE A 1 190 ? -4.569 10.807 -4.694 1.00 91.88 190 ILE A CA 1
ATOM 1460 C C . ILE A 1 190 ? -4.387 10.658 -6.199 1.00 91.88 190 ILE A C 1
ATOM 1462 O O . ILE A 1 190 ? -3.674 9.754 -6.627 1.00 91.88 190 ILE A O 1
ATOM 1466 N N . LEU A 1 191 ? -4.944 11.582 -6.988 1.00 93.69 191 LEU A N 1
ATOM 1467 C CA . LEU A 1 191 ? -4.860 11.539 -8.446 1.00 93.69 191 LEU A CA 1
ATOM 1468 C C . LEU A 1 191 ? -3.418 11.562 -8.953 1.00 93.69 191 LEU A C 1
ATOM 1470 O O . LE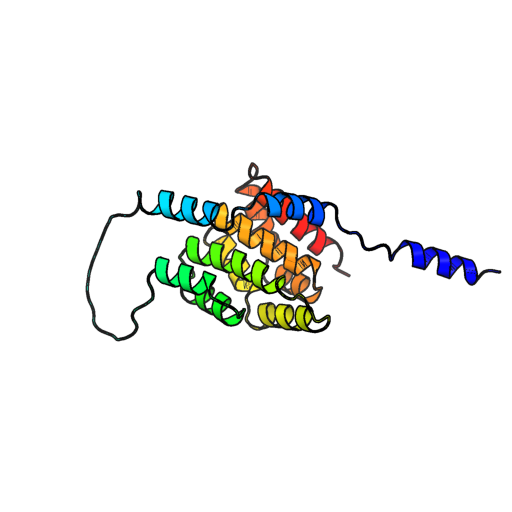U A 1 191 ? -3.052 10.730 -9.779 1.00 93.69 191 LEU A O 1
ATOM 1474 N N . VAL A 1 192 ? -2.571 12.461 -8.440 1.00 92.12 192 VAL A N 1
ATOM 1475 C CA . VAL A 1 192 ? -1.167 12.549 -8.874 1.00 92.12 192 VAL A CA 1
ATOM 1476 C C . VAL A 1 192 ? -0.422 11.244 -8.592 1.00 92.12 192 VAL A C 1
ATOM 1478 O O . VAL A 1 192 ? 0.298 10.749 -9.460 1.00 92.12 192 VAL A O 1
ATOM 1481 N N . SER A 1 193 ? -0.588 10.663 -7.400 1.00 91.75 193 SER A N 1
ATOM 1482 C CA . SER A 1 193 ? 0.053 9.385 -7.069 1.00 91.75 193 SER A CA 1
ATOM 1483 C C . SER A 1 193 ? -0.527 8.221 -7.875 1.00 91.75 193 SER A C 1
ATOM 1485 O O . SER A 1 193 ? 0.231 7.399 -8.382 1.00 91.75 193 SER A O 1
ATOM 1487 N N . ALA A 1 194 ? -1.848 8.169 -8.041 1.00 93.44 194 ALA A N 1
ATOM 1488 C CA . ALA A 1 194 ? -2.540 7.116 -8.772 1.00 93.44 194 ALA A CA 1
ATOM 1489 C C . ALA A 1 194 ? -2.164 7.105 -10.261 1.00 93.44 194 ALA A C 1
ATOM 1491 O O . ALA A 1 194 ? -1.725 6.078 -10.777 1.00 93.44 194 ALA A O 1
ATOM 1492 N N . PHE A 1 195 ? -2.242 8.251 -10.944 1.00 95.19 195 PHE A N 1
ATOM 1493 C CA . PHE A 1 195 ? -1.838 8.353 -12.348 1.00 95.19 195 PHE A CA 1
ATOM 1494 C C . PHE A 1 195 ? -0.341 8.120 -12.538 1.00 95.19 195 PHE A C 1
ATOM 1496 O O . PHE A 1 195 ? 0.048 7.460 -13.499 1.00 95.19 195 PHE A O 1
ATOM 1503 N N . GLY A 1 196 ? 0.500 8.587 -11.609 1.00 92.00 196 GLY A N 1
ATOM 1504 C CA . GLY A 1 196 ? 1.928 8.27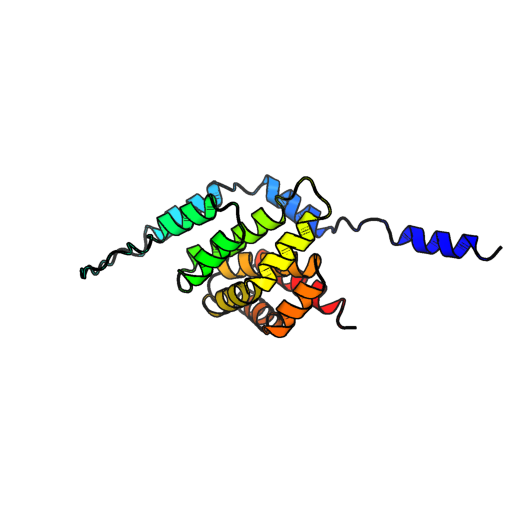3 -11.628 1.00 92.00 196 GLY A CA 1
ATOM 1505 C C . GLY A 1 196 ? 2.187 6.767 -11.534 1.00 92.00 196 GLY A C 1
ATOM 1506 O O . GLY A 1 196 ? 3.022 6.236 -12.264 1.00 92.00 196 GLY A O 1
ATOM 1507 N N . ALA A 1 197 ? 1.459 6.061 -10.662 1.00 92.00 197 ALA A N 1
ATOM 1508 C CA . ALA A 1 197 ? 1.563 4.609 -10.550 1.00 92.00 197 ALA A CA 1
ATOM 1509 C C . ALA A 1 197 ? 1.125 3.922 -11.852 1.00 92.00 197 ALA A C 1
ATOM 1511 O O . ALA A 1 197 ? 1.858 3.085 -12.370 1.00 92.00 197 ALA A O 1
ATOM 1512 N N . LEU A 1 198 ? -0.016 4.318 -12.428 1.00 94.00 198 LEU A N 1
ATOM 1513 C CA . LEU A 1 198 ? -0.498 3.771 -13.703 1.00 94.00 198 LEU A CA 1
ATOM 1514 C C . LEU A 1 198 ? 0.486 4.016 -14.852 1.00 94.00 198 LEU A C 1
ATOM 1516 O O . LEU A 1 198 ? 0.740 3.106 -15.634 1.00 94.00 198 LEU A O 1
ATOM 1520 N N . GLN A 1 199 ? 1.090 5.204 -14.927 1.00 92.88 199 GLN A N 1
ATOM 1521 C CA . GLN A 1 199 ? 2.108 5.516 -15.929 1.00 92.88 199 GLN A CA 1
ATOM 1522 C C . GLN A 1 199 ? 3.318 4.581 -15.812 1.00 92.88 199 GLN A C 1
ATOM 1524 O O . GLN A 1 199 ? 3.784 4.048 -16.819 1.00 92.88 199 GLN A O 1
ATOM 1529 N N . ASN A 1 200 ? 3.809 4.349 -14.591 1.00 90.56 200 ASN A N 1
ATOM 1530 C CA . ASN A 1 200 ? 4.926 3.434 -14.356 1.00 90.56 200 ASN A CA 1
ATOM 1531 C C . ASN A 1 200 ? 4.567 1.989 -14.730 1.00 90.56 200 ASN A C 1
ATOM 1533 O O . ASN A 1 200 ? 5.401 1.279 -15.288 1.00 90.56 200 ASN A O 1
ATOM 1537 N N . LEU A 1 201 ? 3.339 1.556 -14.426 1.00 89.25 201 LEU A N 1
ATOM 1538 C CA . LEU A 1 201 ? 2.841 0.218 -14.760 1.00 89.25 201 LEU A CA 1
ATOM 1539 C C . LEU A 1 201 ? 2.645 0.035 -16.272 1.00 89.25 201 LEU A C 1
ATOM 1541 O O . LEU A 1 201 ? 2.878 -1.053 -16.782 1.00 89.25 201 LEU A O 1
ATOM 1545 N N . ALA A 1 202 ? 2.272 1.093 -16.995 1.00 86.69 202 ALA A N 1
ATOM 1546 C CA . ALA A 1 202 ? 2.078 1.051 -18.443 1.00 86.69 202 ALA A CA 1
ATOM 1547 C C . ALA A 1 202 ? 3.395 1.010 -19.237 1.00 86.69 202 ALA A C 1
ATOM 1549 O O . ALA A 1 202 ? 3.419 0.504 -20.353 1.00 86.69 202 ALA A O 1
ATOM 1550 N N . TYR A 1 203 ? 4.493 1.540 -18.687 1.00 74.50 203 TYR A N 1
ATOM 1551 C CA . TYR A 1 203 ? 5.733 1.753 -19.443 1.00 74.50 203 TYR A CA 1
ATOM 1552 C C . TYR A 1 203 ? 6.546 0.471 -19.731 1.00 74.50 203 TYR A C 1
ATOM 1554 O O . TYR A 1 203 ? 7.496 0.540 -20.505 1.00 74.50 203 TYR A O 1
ATOM 1562 N N . ARG A 1 204 ? 6.237 -0.691 -19.125 1.00 58.19 204 ARG A N 1
ATOM 1563 C CA . ARG A 1 204 ? 7.018 -1.938 -19.319 1.00 58.19 204 ARG A CA 1
ATOM 1564 C C . ARG A 1 204 ? 6.185 -3.223 -19.175 1.00 58.19 204 ARG A C 1
ATOM 1566 O O . ARG A 1 204 ? 6.393 -3.963 -18.215 1.00 58.19 204 ARG A O 1
ATOM 1573 N N . ASN A 1 205 ? 5.286 -3.471 -20.128 1.00 50.12 205 ASN A N 1
ATOM 1574 C CA . ASN A 1 205 ? 4.613 -4.767 -20.324 1.00 50.12 205 ASN A CA 1
ATOM 1575 C C . ASN A 1 205 ? 5.142 -5.518 -21.570 1.00 50.12 205 ASN A C 1
ATOM 1577 O O . ASN A 1 205 ? 4.361 -6.196 -22.231 1.00 50.12 205 ASN A O 1
ATOM 1581 N N . ASP A 1 206 ? 6.440 -5.393 -21.876 1.00 40.75 206 ASP A N 1
ATOM 1582 C CA . ASP A 1 206 ? 7.134 -6.213 -22.887 1.00 40.75 206 ASP A CA 1
ATOM 1583 C C . ASP A 1 206 ? 8.048 -7.244 -22.208 1.00 40.75 206 ASP A C 1
ATOM 1585 O O . ASP A 1 206 ? 8.747 -6.855 -21.234 1.00 40.75 206 ASP A O 1
#

InterPro domains:
  IPR000225 Armadillo [PS50176] (172-206)
  IPR000225 Armadillo [SM00185] (117-159)
  IPR000225 Armadillo [SM00185] (161-203)
  IPR011989 Armadillo-like helical [G3DSA:1.25.10.10] (22-206)
  IPR016024 Armadillo-type fold [SSF48371] (86-204)

Secondary structure (DSSP, 8-state):
--SHHHHHHHHHHTS----HHHHHHHHHHHH--TTHHHHHHHHHHTTT-----------S--PPPHHHHHHHHHH--SHHHHHHHHHH-TT-HHHHHHHHHHHHHHHH---S-TTHHHHHHHHHHHTTHHHHHHHHHHHTTT-HHHHHHHHHHHHHHHHH-HHHHHHHHHTTHHHHHHHHHHH-TT-HHHHHHHHHHHHHHHT---

Foldseek 3Di:
DPPVVVVVVVVVVPPPCPDVVVVVVVVVVVVPPVPVVVVVVVVVPVPPDPDDDDDDDDDPDPLDDPVVLLVQLVVDLALVSLVVSLVSCVQDLSSLLSSLQSLVVNLPVPPDDPPVNVVNLCVCVVSPVLLSLLSSLVNCVLDPSSLLSSLQSLLVSLQPDPVSLVSCVVSVVLVSLVSSCVNCVPDPSSVVSSVSNVVSSVPDPD

pLDDT: mean 71.55, std 24.23, range [30.77, 96.62]